Protein 3SB1 (pdb70)

Sequence (238 aa):
ARSGNALLPLLREIAEHLHHLLETGEASTIDLSSALPLTPGDLEWLRRAELGGGEVSSVTTLHDGASTLDETAFPGVWWIIIHRNAQGAVTTQFIIEVAFVPELVVKSPRADVAAARAALVLRMADLARSGNALPLLREIAEHLHHLLETGEASTIDLSALPLTPGDLEWLRAELGGGEVSSVTLHAGASTLDETAFPGVWWIIHRNAQQGAVTTQFIEVAFVPELVKSPRRADVAAARRAALVLRMADL

Foldseek 3Di:
DWPCVLVCVVVVLVVQLVCCVVPVDKDKDFPVPDPTDPVSVVVVDVVQAFPDDWDWDDCAIKIWTHTNDQQWTWIWGAHVVRHTPTIMIMRHNDDPVVDDDPVNVVVVVVVVVVVVVVD/DWDPVLVVVVVVLVVQLVVCVVPVDKDKFWVVVDPTDVVSVVVNLVVQAFDDDWDWDDPQIKIWTHTNDQQWTKIFHAGPVGHTDTIMIMRHNDDPVVDDDPVNVVVVVVVVVVVVVVD

Radius of gyration: 20.12 Å; Cα contacts (8 Å, |Δi|>4): 482; chains: 2; bounding box: 39×39×62 Å

Organism: Thiobacillus denitrificans (strain ATCC 25259 / T1) (NCBI:txid292415)

Nearest PDB structures (foldseek):
  3sb1-assembly1_A  TM=1.008E+00  e=9.709E-23  Thiobacillus denitrificans ATCC 25259
  3sb1-assembly1_B  TM=9.476E-01  e=3.678E-20  Thiobacillus denitrificans ATCC 25259
  3iur-assembly1_A  TM=5.307E-01  e=2.958E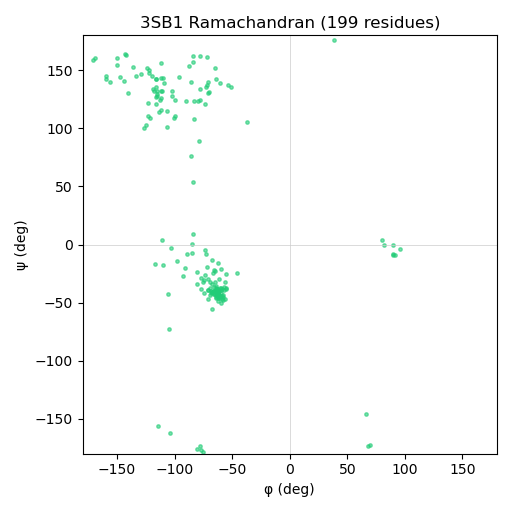+00  Aeromonas caviae
  5yee-assembly1_A  TM=2.963E-01  e=6.318E-01  Candidatus Lokiarchaeum sp. GC14_75
  4kr1-assembly1_A  TM=2.841E-01  e=2.626E+00  Saccharomyces cerevisiae S288C

Structure (mmCIF, N/CA/C/O backbone):
data_3SB1
#
_entry.id   3SB1
#
_cell.length_a   83.306
_cell.length_b   39.291
_cell.length_c   65.192
_cell.angle_alpha   90.00
_cell.angle_beta   104.74
_cell.angle_gamma   90.00
#
_symmetry.space_group_name_H-M   'C 1 2 1'
#
loop_
_entity.id
_entity.type
_entity.pdbx_description
1 polymer 'hydrogenase expression protein'
2 non-polymer GLYCEROL
3 non-polymer 'TRIETHYLENE GLYCOL'
4 water water
#
loop_
_atom_site.group_PDB
_atom_site.id
_atom_site.type_symbol
_atom_site.label_atom_id
_atom_site.label_alt_id
_atom_site.label_comp_id
_atom_site.label_asym_id
_atom_site.label_entity_id
_atom_site.label_seq_id
_atom_site.pdbx_PDB_ins_code
_atom_site.Cartn_x
_atom_site.Cartn_y
_atom_site.Cartn_z
_atom_site.occupancy
_atom_site.B_iso_or_equiv
_atom_site.auth_seq_id
_atom_site.auth_comp_id
_atom_site.auth_asym_id
_atom_site.auth_atom_id
_atom_site.pdbx_PDB_model_num
ATOM 1 N N . ALA A 1 41 ? 0.510 17.975 20.128 1.00 53.18 17 ALA A N 1
ATOM 2 C CA . ALA A 1 41 ? -0.607 18.385 21.033 1.00 53.66 17 ALA A CA 1
ATOM 3 C C . ALA A 1 41 ? -1.930 17.698 20.653 1.00 51.70 17 ALA A C 1
ATOM 4 O O . ALA A 1 41 ? -2.528 18.029 19.630 1.00 51.69 17 ALA A O 1
ATOM 6 N N . ARG A 1 42 ? -2.368 16.750 21.484 1.00 50.71 18 ARG A N 1
ATOM 7 C CA . ARG A 1 42 ? -3.628 16.016 21.282 1.00 48.90 18 ARG A CA 1
ATOM 8 C C . ARG A 1 42 ? -4.632 16.460 22.342 1.00 48.18 18 ARG A C 1
ATOM 9 O O . ARG A 1 42 ? -4.268 16.592 23.525 1.00 48.96 18 ARG A O 1
ATOM 17 N N . SER A 1 43 ? -5.894 16.645 21.939 1.00 44.75 19 SER A N 1
ATOM 18 C CA . SER A 1 43 ? -6.963 17.083 22.859 1.00 43.66 19 SER A CA 1
ATOM 19 C C . SER A 1 43 ? -7.832 15.921 23.386 1.00 42.62 19 SER A C 1
ATOM 20 O O . SER A 1 43 ? -8.614 16.095 24.333 1.00 40.47 19 SER A O 1
ATOM 23 N N . GLY A 1 44 ? -7.711 14.759 22.742 1.00 39.88 20 GLY A N 1
ATOM 24 C CA . GLY A 1 44 ? -8.467 13.553 23.093 1.00 39.24 20 GLY A CA 1
ATOM 25 C C . GLY A 1 44 ? -9.787 13.518 22.333 1.00 36.75 20 GLY A C 1
ATOM 26 O O . GLY A 1 44 ? -10.569 12.562 22.422 1.00 37.57 20 GLY A O 1
ATOM 27 N N . ASN A 1 45 ? -10.020 14.546 21.534 1.00 34.23 21 ASN A N 1
ATOM 28 C CA . ASN A 1 45 ? -11.314 14.678 20.889 1.00 32.34 21 ASN A CA 1
ATOM 29 C C . ASN A 1 45 ? -11.536 13.932 19.598 1.00 29.32 21 ASN A C 1
ATOM 30 O O . ASN A 1 45 ? -12.627 13.997 19.028 1.00 29.33 21 ASN A O 1
ATOM 35 N N . ALA A 1 46 ? -10.534 13.183 19.134 1.00 26.32 22 ALA A N 1
ATOM 36 C CA . ALA A 1 46 ? -10.719 12.367 17.961 1.00 24.16 22 ALA A CA 1
ATOM 37 C C . ALA A 1 46 ? -11.200 10.947 18.347 1.00 23.49 22 ALA A C 1
ATOM 38 O O . ALA A 1 46 ? -11.705 10.232 17.509 1.00 23.66 22 ALA A O 1
ATOM 40 N N A LEU A 1 47 ? -11.065 10.527 19.605 0.50 24.24 23 LEU A N 1
ATOM 41 N N B LEU A 1 47 ? -11.070 10.597 19.629 0.50 25.21 23 LEU A N 1
ATOM 42 C CA A LEU A 1 47 ? -11.471 9.138 19.960 0.50 23.80 23 LEU A CA 1
ATOM 43 C CA B LEU A 1 47 ? -11.462 9.265 20.123 0.50 25.96 23 LEU A CA 1
ATOM 44 C C A LEU A 1 47 ? -12.947 8.807 19.679 0.50 24.14 23 LEU A C 1
ATOM 45 C C B LEU A 1 47 ? -12.882 8.861 19.719 0.50 25.17 23 LEU A C 1
ATOM 46 O O A LEU A 1 47 ? -13.273 7.697 19.251 0.50 23.09 23 LEU A O 1
ATOM 47 O O B LEU A 1 47 ? -13.096 7.757 19.214 0.50 24.98 23 LEU A O 1
ATOM 56 N N . PRO A 1 48 ? -13.862 9.768 19.874 1.00 23.48 24 PRO A N 1
ATOM 57 C CA . PRO A 1 48 ? -15.250 9.439 19.519 1.00 22.55 24 PRO A CA 1
ATOM 58 C C . PRO A 1 48 ? -15.502 9.118 18.063 1.00 21.57 24 PRO A C 1
ATOM 59 O O . PRO A 1 48 ? -16.542 8.567 17.690 1.00 23.43 24 PRO A O 1
ATOM 63 N N . LEU A 1 49 ? -14.565 9.514 17.226 1.00 20.12 25 LEU A N 1
ATOM 64 C CA . LEU A 1 49 ? -14.703 9.271 15.808 1.00 20.60 25 LEU A CA 1
ATOM 65 C C . LEU A 1 49 ? -14.650 7.801 15.449 1.00 19.68 25 LEU A C 1
ATOM 66 O O . LEU A 1 49 ? -15.234 7.403 14.437 1.00 19.64 25 LEU A O 1
ATOM 71 N N . LEU A 1 50 ? -14.012 6.966 16.276 1.00 19.64 26 LEU A N 1
ATOM 72 C CA . LEU A 1 50 ? -14.030 5.547 15.915 1.00 19.31 26 LEU A CA 1
ATOM 73 C C . LEU A 1 50 ? -15.477 5.018 16.026 1.00 19.07 26 LEU A C 1
ATOM 74 O O . LEU A 1 50 ? -15.917 4.219 15.195 1.00 17.17 26 LEU A O 1
ATOM 79 N N . ARG A 1 51 ? -16.206 5.429 17.063 1.00 18.76 27 ARG A N 1
ATOM 80 C CA . ARG A 1 51 ? -17.575 4.990 17.230 1.00 21.17 27 ARG A CA 1
ATOM 81 C C . ARG A 1 51 ? -18.436 5.490 16.076 1.00 20.45 27 ARG A C 1
ATOM 82 O O . ARG A 1 51 ? -19.321 4.771 15.575 1.00 20.08 27 ARG A O 1
ATOM 90 N N . GLU A 1 52 ? -18.176 6.707 15.633 1.00 20.05 28 GLU A N 1
ATOM 91 C CA . GLU A 1 52 ? -18.933 7.260 14.527 1.00 20.17 28 GLU A CA 1
ATOM 92 C C . GLU A 1 52 ? -18.693 6.454 13.283 1.00 17.74 28 GLU A C 1
ATOM 93 O O . GLU A 1 52 ? -19.626 6.157 12.545 1.00 18.89 28 GLU A O 1
ATOM 99 N N . ILE A 1 53 ? -17.439 6.139 13.024 1.00 16.11 29 ILE A N 1
ATOM 100 C CA . ILE A 1 53 ? -17.083 5.332 11.852 1.00 13.76 29 ILE A CA 1
ATOM 101 C C . ILE A 1 53 ? -17.802 3.999 11.896 1.00 16.62 29 ILE A C 1
ATOM 102 O O . ILE A 1 53 ? -18.337 3.540 10.861 1.00 15.76 29 ILE A O 1
ATOM 107 N N . ALA A 1 54 ? -17.800 3.347 13.061 1.00 15.31 30 ALA A N 1
ATOM 108 C CA . ALA A 1 54 ? -18.465 2.049 13.194 1.00 17.01 30 ALA A CA 1
ATOM 109 C C . ALA A 1 54 ? -19.957 2.159 12.895 1.00 16.00 30 ALA A C 1
ATOM 110 O O . ALA A 1 54 ? -20.514 1.264 12.256 1.00 17.51 30 ALA A O 1
ATOM 112 N N . GLU A 1 55 ? -20.591 3.259 13.298 1.00 17.15 31 GLU A N 1
ATOM 113 C CA . GLU A 1 55 ? -22.003 3.467 13.030 1.00 19.72 31 GLU A CA 1
ATOM 114 C C . GLU A 1 55 ? -22.232 3.703 11.537 1.00 16.97 31 GLU A C 1
ATOM 115 O O . GLU A 1 55 ? -23.192 3.158 10.969 1.00 18.05 31 GLU A O 1
ATOM 121 N N . HIS A 1 56 ? -21.377 4.510 10.930 1.00 15.94 32 HIS A N 1
ATOM 122 C CA . HIS A 1 56 ? -21.489 4.722 9.471 1.00 17.00 32 HIS A CA 1
ATOM 123 C C . HIS A 1 56 ? -21.332 3.415 8.688 1.00 15.10 32 HIS A C 1
ATOM 124 O O . HIS A 1 56 ? -21.990 3.191 7.650 1.00 15.24 32 HIS A O 1
ATOM 131 N N . LEU A 1 57 ? -20.415 2.537 9.127 1.00 14.28 33 LEU A N 1
ATOM 132 C CA . LEU A 1 57 ? -20.253 1.238 8.511 1.00 14.18 33 LEU A CA 1
ATOM 133 C C . LEU A 1 57 ? -21.523 0.389 8.595 1.00 15.32 33 LEU A C 1
ATOM 134 O O . LEU A 1 57 ? -21.922 -0.221 7.589 1.00 15.90 33 LEU A O 1
ATOM 139 N N . HIS A 1 58 ? -22.162 0.379 9.765 1.00 15.78 34 HIS A N 1
ATOM 140 C CA . HIS A 1 58 ? -23.409 -0.330 9.931 1.00 18.65 34 HIS A CA 1
ATOM 141 C C . HIS A 1 58 ? -24.459 0.241 8.929 1.00 17.97 34 HIS A C 1
ATOM 142 O O . HIS A 1 58 ? -25.153 -0.510 8.280 1.00 16.15 34 HIS A O 1
ATOM 149 N N . HIS A 1 59 ? -24.511 1.571 8.820 1.00 16.76 35 HIS A N 1
ATOM 150 C CA . HIS A 1 59 ? -25.469 2.261 7.956 1.00 16.58 35 HIS A CA 1
ATOM 151 C C . HIS A 1 59 ? -25.242 1.890 6.490 1.00 14.14 35 HIS A C 1
ATOM 152 O O . HIS A 1 59 ? -26.184 1.635 5.736 1.00 15.07 35 HIS A O 1
ATOM 159 N N . LEU A 1 60 ? -23.977 1.866 6.083 1.00 14.70 36 LEU A N 1
ATOM 160 C CA . LEU A 1 60 ? -23.620 1.543 4.717 1.00 14.48 36 LEU A CA 1
ATOM 161 C C . LEU A 1 60 ? -24.080 0.113 4.415 1.00 14.90 36 LEU A C 1
ATOM 162 O O . LEU A 1 60 ? -24.666 -0.143 3.365 1.00 15.09 36 LEU A O 1
ATOM 167 N N . LEU A 1 61 ? -23.770 -0.825 5.296 1.00 14.31 37 LEU A N 1
ATOM 168 C CA . LEU A 1 61 ? -24.164 -2.191 5.101 1.00 13.63 37 LEU A CA 1
ATOM 169 C C . LEU A 1 61 ? -25.676 -2.397 5.063 1.00 14.54 37 LEU A C 1
ATOM 170 O O . LEU A 1 61 ? -26.176 -3.084 4.245 1.00 19.03 37 LEU A O 1
ATOM 175 N N . GLU A 1 62 ? -26.387 -1.724 5.929 1.00 15.98 38 GLU A N 1
ATOM 176 C CA . GLU A 1 62 ? -27.818 -1.917 5.978 1.00 16.69 38 GLU A CA 1
ATOM 177 C C . GLU A 1 62 ? -28.576 -1.206 4.857 1.00 17.74 38 GLU A C 1
ATOM 178 O O . GLU A 1 62 ? -29.514 -1.763 4.314 1.00 19.75 38 GLU A O 1
ATOM 184 N N . THR A 1 63 ? -28.130 -0.012 4.508 1.00 17.49 39 THR A N 1
ATOM 185 C CA . THR A 1 63 ? -28.864 0.828 3.572 1.00 16.56 39 THR A CA 1
ATOM 186 C C . THR A 1 63 ? -28.256 1.039 2.196 1.00 16.54 39 THR A C 1
ATOM 187 O O . THR A 1 63 ? -28.941 1.461 1.294 1.00 18.48 39 THR A O 1
ATOM 191 N N . GLY A 1 64 ? -26.972 0.749 2.067 1.00 17.53 40 GLY A N 1
ATOM 192 C CA . GLY A 1 64 ? -26.239 0.963 0.801 1.00 16.58 40 GLY A CA 1
ATOM 193 C C . GLY A 1 64 ? -25.814 2.425 0.672 1.00 19.13 40 GLY A C 1
ATOM 194 O O . GLY A 1 64 ? -25.213 2.803 -0.334 1.00 21.92 40 GLY A O 1
ATOM 195 N N . GLU A 1 65 ? -26.154 3.237 1.663 1.00 18.43 41 GLU A N 1
ATOM 196 C CA . GLU A 1 65 ? -25.866 4.683 1.644 1.00 21.17 41 GLU A CA 1
ATOM 197 C C . GLU A 1 65 ? -24.511 5.012 2.262 1.00 20.36 41 GLU A C 1
ATOM 198 O O . GLU A 1 65 ? -24.243 4.719 3.429 1.00 21.20 41 GLU A O 1
ATOM 204 N N . ALA A 1 66 ? -23.712 5.682 1.449 1.00 20.38 42 ALA A N 1
ATOM 205 C CA . ALA A 1 66 ? -22.429 6.169 1.905 1.00 18.03 42 ALA A CA 1
ATOM 206 C C . ALA A 1 66 ? -22.591 7.379 2.887 1.00 20.20 42 ALA A C 1
ATOM 207 O O . ALA A 1 66 ? -23.629 8.083 2.924 1.00 22.27 42 ALA A O 1
ATOM 209 N N . SER A 1 67 ? -21.549 7.654 3.653 1.00 17.49 43 SER A N 1
ATOM 210 C CA . SER A 1 67 ? -21.561 8.737 4.615 1.00 19.21 43 SER A CA 1
ATOM 211 C C . SER A 1 67 ? -20.192 9.385 4.634 1.00 17.75 43 SER A C 1
ATOM 212 O O . SER A 1 67 ? -19.233 8.795 4.156 1.00 16.24 43 SER A O 1
ATOM 215 N N . THR A 1 68 ? -20.128 10.579 5.201 1.00 16.69 44 THR A N 1
ATOM 216 C CA . THR A 1 68 ? -18.864 11.251 5.374 1.00 17.86 44 THR A CA 1
ATOM 217 C C . THR A 1 68 ? -18.769 11.874 6.749 1.00 18.07 44 THR A C 1
ATOM 218 O O . THR A 1 68 ? -19.802 12.177 7.409 1.00 20.52 44 THR A O 1
ATOM 222 N N . ILE A 1 69 ? -17.525 11.999 7.201 1.00 14.55 45 ILE A N 1
ATOM 223 C CA . ILE A 1 69 ? -17.160 12.692 8.439 1.00 16.17 45 ILE A CA 1
ATOM 224 C C . ILE A 1 69 ? -16.203 13.798 7.983 1.00 14.94 45 ILE A C 1
ATOM 225 O O . ILE A 1 69 ? -15.089 13.519 7.517 1.00 15.11 45 ILE A O 1
ATOM 230 N N . ASP A 1 70 ? -16.686 15.030 8.053 1.00 16.04 46 ASP A N 1
ATOM 231 C CA . ASP A 1 70 ? -15.932 16.224 7.629 1.00 16.43 46 ASP A CA 1
ATOM 232 C C . ASP A 1 70 ? -14.910 16.639 8.686 1.00 16.85 46 ASP A C 1
ATOM 233 O O . ASP A 1 70 ? -15.133 17.533 9.522 1.00 19.12 46 ASP A O 1
ATOM 238 N N . LEU A 1 71 ? -13.724 16.077 8.565 1.00 14.26 47 LEU A N 1
ATOM 239 C CA . LEU A 1 71 ? -12.661 16.309 9.487 1.00 15.11 47 LEU A CA 1
ATOM 240 C C . LEU A 1 71 ? -12.202 17.752 9.575 1.00 17.48 47 LEU A C 1
ATOM 241 O O . LEU A 1 71 ? -11.935 18.245 10.673 1.00 17.61 47 LEU A O 1
ATOM 246 N N A SER A 1 72 ? -12.178 18.444 8.437 0.50 16.79 48 SER A N 1
ATOM 247 N N B SER A 1 72 ? -12.132 18.423 8.426 0.50 18.04 48 SER A N 1
ATOM 248 C CA A SER A 1 72 ? -11.748 19.843 8.409 0.50 19.29 48 SER A CA 1
ATOM 249 C CA B SER A 1 72 ? -11.674 19.809 8.398 0.50 21.20 48 SER A CA 1
ATOM 250 C C A SER A 1 72 ? -12.626 20.727 9.264 0.50 21.73 48 SER A C 1
ATOM 251 C C B SER A 1 72 ? -12.642 20.776 9.123 0.50 22.94 48 SER A C 1
ATOM 252 O O A SER A 1 72 ? -12.180 21.738 9.813 0.50 23.99 48 SER A O 1
ATOM 253 O O B SER A 1 72 ? -12.251 21.896 9.456 0.50 24.49 48 SER A O 1
ATOM 258 N N . ALA A 1 73 ? -13.893 20.351 9.350 1.00 21.17 49 ALA A N 1
ATOM 259 C CA . ALA A 1 73 ? -14.882 21.142 10.087 1.00 22.63 49 ALA A CA 1
ATOM 260 C C . ALA A 1 73 ? -14.889 20.876 11.604 1.00 24.38 49 ALA A C 1
ATOM 261 O O . ALA A 1 73 ? -15.528 21.626 12.377 1.00 28.45 49 ALA A O 1
ATOM 263 N N . LEU A 1 74 ? -14.181 19.838 12.053 1.00 21.43 50 LEU A N 1
ATOM 264 C CA . LEU A 1 74 ? -14.155 19.453 13.485 1.00 21.41 50 LEU A CA 1
ATOM 265 C C . LEU A 1 74 ? -13.083 20.189 14.232 1.00 24.07 50 LEU A C 1
ATOM 266 O O . LEU A 1 74 ? -12.054 20.539 13.658 1.00 23.43 50 LEU A O 1
ATOM 271 N N . PRO A 1 75 ? -13.278 20.367 15.541 1.00 24.63 51 PRO A N 1
ATOM 272 C CA . PRO A 1 75 ? -12.306 21.099 16.367 1.00 26.87 51 PRO A CA 1
ATOM 273 C C . PRO A 1 75 ? -11.146 20.184 16.830 1.00 29.64 51 PRO A C 1
ATOM 274 O O . PRO A 1 75 ? -10.839 20.114 18.014 1.00 32.75 51 PRO A O 1
ATOM 278 N N . LEU A 1 76 ? -10.498 19.532 15.873 1.00 30.98 52 LEU A N 1
ATOM 279 C CA . LEU A 1 76 ? -9.392 18.623 16.136 1.00 31.93 52 LEU A CA 1
ATOM 280 C C . LEU A 1 76 ? -8.073 19.352 15.962 1.00 33.20 52 LEU A C 1
ATOM 281 O O . LEU A 1 76 ? -7.935 20.186 15.067 1.00 35.26 52 LEU A O 1
ATOM 286 N N . THR A 1 77 ? -7.096 19.015 16.794 1.00 32.34 53 THR A N 1
ATOM 287 C CA . THR A 1 77 ? -5.752 19.575 16.650 1.00 33.37 53 THR A CA 1
ATOM 288 C C . THR A 1 77 ? -5.008 18.737 15.601 1.00 32.34 53 THR A C 1
ATOM 289 O O . THR A 1 77 ? -5.402 17.599 15.278 1.00 29.57 53 THR A O 1
ATOM 293 N N . PRO A 1 78 ? -3.920 19.284 15.069 1.00 32.07 54 PRO A N 1
ATOM 294 C CA . PRO A 1 78 ? -3.138 18.509 14.132 1.00 30.63 54 PRO A CA 1
ATOM 295 C C . PRO A 1 78 ? -2.715 17.189 14.762 1.00 29.10 54 PRO A C 1
ATOM 296 O O . PRO A 1 78 ? -2.743 16.173 14.087 1.00 28.69 54 PRO A O 1
ATOM 300 N N . GLY A 1 79 ? -2.386 17.185 16.049 1.00 27.89 55 GLY A N 1
ATOM 301 C CA . GLY A 1 79 ? -1.989 15.961 16.730 1.00 26.29 55 GLY A CA 1
ATOM 302 C C . GLY A 1 79 ? -3.139 14.944 16.737 1.00 24.97 55 GLY A C 1
ATOM 303 O O . GLY A 1 79 ? -2.919 13.728 16.618 1.00 24.02 55 GLY A O 1
ATOM 304 N N . ASP A 1 80 ? -4.357 15.438 16.932 1.00 22.78 56 ASP A N 1
ATOM 305 C CA . ASP A 1 80 ? -5.547 14.577 16.932 1.00 21.03 56 ASP A CA 1
ATOM 306 C C . ASP A 1 80 ? -5.721 13.872 15.579 1.00 20.80 56 ASP A C 1
ATOM 307 O O . ASP A 1 80 ? -6.070 12.683 15.507 1.00 20.45 56 ASP A O 1
ATOM 312 N N . LEU A 1 81 ? -5.571 14.634 14.505 1.00 22.72 57 LEU A N 1
ATOM 313 C CA . LEU A 1 81 ? -5.682 14.074 13.171 1.00 23.57 57 LEU A CA 1
ATOM 314 C C . LEU A 1 81 ? -4.571 13.105 12.892 1.00 22.62 57 LEU A C 1
ATOM 315 O O . LEU A 1 81 ? -4.805 12.088 12.273 1.00 22.55 57 LEU A O 1
ATOM 320 N N . GLU A 1 82 ? -3.347 13.393 13.325 1.00 23.95 58 GLU A N 1
ATOM 321 C CA . GLU A 1 82 ? -2.233 12.449 13.113 1.00 24.22 58 GLU A CA 1
ATOM 322 C C . GLU A 1 82 ? -2.522 11.135 13.847 1.00 22.20 58 GLU A C 1
ATOM 323 O O . GLU A 1 82 ? -2.197 10.054 13.359 1.00 22.09 58 GLU A O 1
ATOM 329 N N . TRP A 1 83 ? -3.046 11.243 15.068 1.00 20.85 59 TRP A N 1
ATOM 330 C CA . TRP A 1 83 ? -3.401 10.071 15.859 1.00 19.84 59 TRP A CA 1
ATOM 331 C C . TRP A 1 83 ? -4.442 9.222 15.117 1.00 19.78 59 TRP A C 1
ATOM 332 O O . TRP A 1 83 ? -4.308 8.018 14.989 1.00 19.88 59 TRP A O 1
ATOM 343 N N . LEU A 1 84 ? -5.513 9.854 14.661 1.00 18.75 60 LEU A N 1
ATOM 344 C CA . LEU A 1 84 ? -6.552 9.148 13.940 1.00 19.24 60 LEU A CA 1
ATOM 345 C C . LEU A 1 84 ? -6.045 8.507 12.656 1.00 17.81 60 LEU A C 1
ATOM 346 O O . LEU A 1 84 ? -6.370 7.370 12.364 1.00 17.78 60 LEU A O 1
ATOM 351 N N A ARG A 1 85 ? -5.265 9.235 11.864 0.50 19.30 61 ARG A N 1
ATOM 352 N N B ARG A 1 85 ? -5.241 9.247 11.915 0.50 19.18 61 ARG A N 1
ATOM 353 C CA A ARG A 1 85 ? -4.733 8.670 10.603 0.50 20.35 61 ARG A CA 1
ATOM 354 C CA B ARG A 1 85 ? -4.688 8.746 10.667 0.50 20.03 61 ARG A CA 1
ATOM 355 C C A ARG A 1 85 ? -3.876 7.454 10.915 0.50 20.04 61 ARG A C 1
ATOM 356 C C B ARG A 1 85 ? -3.866 7.500 10.912 0.50 19.83 61 ARG A C 1
ATOM 357 O O A ARG A 1 85 ? -3.976 6.419 10.232 0.50 21.29 61 ARG A O 1
ATOM 358 O O B ARG A 1 85 ? -3.969 6.510 10.171 0.50 21.07 61 ARG A O 1
ATOM 373 N N . ALA A 1 86 ? -3.055 7.548 11.961 1.00 21.10 62 ALA A N 1
ATOM 374 C CA . ALA A 1 86 ? -2.180 6.431 12.356 1.00 23.57 62 ALA A CA 1
ATOM 375 C C . ALA A 1 86 ? -2.978 5.230 12.871 1.00 22.64 62 ALA A C 1
ATOM 376 O O . ALA A 1 86 ? -2.620 4.055 12.614 1.00 23.12 62 ALA A O 1
ATOM 378 N N . GLU A 1 87 ? -4.049 5.507 13.610 1.00 19.76 63 GLU A N 1
ATOM 379 C CA . GLU A 1 87 ? -4.889 4.449 14.123 1.00 18.33 63 GLU A CA 1
ATOM 380 C C . GLU A 1 87 ? -5.666 3.667 13.062 1.00 20.36 63 GLU A C 1
ATOM 381 O O . GLU A 1 87 ? -5.850 2.441 13.143 1.00 21.05 63 GLU A O 1
ATOM 387 N N . LEU A 1 88 ? -6.190 4.383 12.067 1.00 17.62 64 LEU A N 1
ATOM 388 C CA . LEU A 1 88 ? -6.923 3.762 10.982 1.00 16.39 64 LEU A CA 1
ATOM 389 C C . LEU A 1 88 ? -6.028 3.016 10.001 1.00 16.97 64 LEU A C 1
ATOM 390 O O . LEU A 1 88 ? -6.485 2.095 9.327 1.00 17.09 64 LEU A O 1
ATOM 395 N N . GLY A 1 89 ? -4.775 3.449 9.925 1.00 19.57 65 GLY A N 1
ATOM 396 C C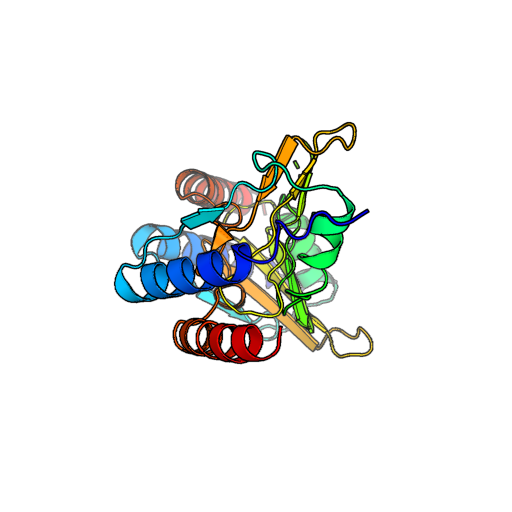A . GLY A 1 89 ? -3.788 2.814 9.082 1.00 18.30 65 GLY A CA 1
ATOM 397 C C . GLY A 1 89 ? -3.994 2.945 7.594 1.00 19.73 65 GLY A C 1
ATOM 398 O O . GLY A 1 89 ? -4.889 3.632 7.106 1.00 15.90 65 GLY A O 1
ATOM 399 N N . GLY A 1 90 ? -3.144 2.231 6.858 1.00 21.28 66 GLY A N 1
ATOM 400 C CA . GLY A 1 90 ? -3.197 2.256 5.398 1.00 20.64 66 GLY A CA 1
ATOM 401 C C . GLY A 1 90 ? -3.678 0.927 4.937 1.00 20.53 66 GLY A C 1
ATOM 402 O O . GLY A 1 90 ? -3.363 -0.100 5.511 1.00 23.07 66 GLY A O 1
ATOM 403 N N . GLY A 1 91 ? -4.477 0.944 3.865 1.00 19.84 67 GLY A N 1
ATOM 404 C CA . GLY A 1 91 ? -5.059 -0.240 3.330 1.00 19.83 67 GLY A CA 1
ATOM 405 C C . GLY A 1 91 ? -4.596 -0.619 1.945 1.00 20.14 67 GLY A C 1
ATOM 406 O O . GLY A 1 91 ? -3.580 -0.110 1.439 1.00 22.32 67 GLY A O 1
ATOM 407 N N . GLU A 1 92 ? -5.432 -1.374 1.259 1.00 20.26 68 GLU A N 1
ATOM 408 C CA . GLU A 1 92 ? -5.015 -1.937 -0.018 1.00 24.56 68 GLU A CA 1
ATOM 409 C C . GLU A 1 92 ? -5.091 -1.022 -1.203 1.00 21.26 68 GLU A C 1
ATOM 410 O O . GLU A 1 92 ? -4.358 -1.233 -2.173 1.00 22.11 68 GLU A O 1
ATOM 416 N N . VAL A 1 93 ? -5.929 0.007 -1.150 1.00 15.40 69 VAL A N 1
ATOM 417 C CA . VAL A 1 93 ? -6.125 0.852 -2.277 1.00 15.12 69 VAL A CA 1
ATOM 418 C C . VAL A 1 93 ? -5.734 2.290 -2.017 1.00 16.73 69 VAL A C 1
ATOM 419 O O . VAL A 1 93 ? -6.116 2.854 -0.977 1.00 16.06 69 VAL A O 1
ATOM 423 N N A SER A 1 94 ? -4.953 2.848 -2.936 0.60 15.26 70 SER A N 1
ATOM 424 N N B SER A 1 94 ? -4.968 2.893 -2.929 0.40 15.65 70 SER A N 1
ATOM 425 C CA A SER A 1 94 ? -4.598 4.260 -2.906 0.60 16.30 70 SER A CA 1
ATOM 426 C CA B SER A 1 94 ? -4.602 4.325 -2.844 0.40 16.08 70 SER A CA 1
ATOM 427 C C A SER A 1 94 ? -4.971 4.887 -4.238 0.60 16.59 70 SER A C 1
ATOM 428 C C B SER A 1 94 ? -4.780 5.018 -4.190 0.40 16.21 70 SER A C 1
ATOM 429 O O A SER A 1 94 ? -4.731 4.298 -5.312 0.60 15.36 70 SER A O 1
ATOM 430 O O B SER A 1 94 ? -4.109 4.678 -5.191 0.40 16.10 70 SER A O 1
ATOM 435 N N . VAL A 1 95 ? -5.636 6.029 -4.204 1.00 15.34 71 VAL A N 1
ATOM 436 C CA . VAL A 1 95 ? -5.988 6.689 -5.415 1.00 14.17 71 VAL A CA 1
ATOM 437 C C . VAL A 1 95 ? -5.497 8.136 -5.463 1.00 15.81 71 VAL A C 1
ATOM 438 O O . VAL A 1 95 ? -5.505 8.806 -4.432 1.00 16.25 71 VAL A O 1
ATOM 442 N N A THR A 1 96 ? -5.033 8.594 -6.631 0.50 15.16 72 THR A N 1
ATOM 443 N N B THR A 1 96 ? -5.029 8.570 -6.629 0.50 14.94 72 THR A N 1
ATOM 444 C CA A THR A 1 96 ? -4.670 10.002 -6.839 0.50 17.16 72 THR A CA 1
ATOM 445 C CA B THR A 1 96 ? -4.713 9.962 -6.847 0.50 16.74 72 THR A CA 1
ATOM 446 C C A THR A 1 96 ? -5.434 10.545 -8.047 0.50 18.05 72 THR A C 1
ATOM 447 C C B THR A 1 96 ? -5.645 10.440 -7.960 0.50 17.43 72 THR A C 1
ATOM 448 O O A THR A 1 96 ? -5.361 9.994 -9.173 0.50 16.05 72 THR A O 1
ATOM 449 O O B THR A 1 96 ? -6.020 9.680 -8.871 0.50 13.43 72 THR A O 1
ATOM 456 N N . LEU A 1 97 ? -6.100 11.669 -7.824 1.00 16.56 73 LEU A N 1
ATOM 457 C CA . LEU A 1 97 ? -6.924 12.307 -8.819 1.00 19.96 73 LEU A CA 1
ATOM 458 C C . LEU A 1 97 ? -6.337 13.668 -9.114 1.00 20.74 73 LEU A C 1
ATOM 459 O O . LEU A 1 97 ? -6.119 14.469 -8.197 1.00 21.08 73 LEU A O 1
ATOM 464 N N . HIS A 1 98 ? -6.068 13.957 -10.380 1.00 20.49 74 HIS A N 1
ATOM 465 C CA . HIS A 1 98 ? -5.406 15.245 -10.733 1.00 26.91 74 HIS A CA 1
ATOM 466 C C . HIS A 1 98 ? -6.282 15.969 -11.690 1.00 30.01 74 HIS A C 1
ATOM 467 O O . HIS A 1 98 ? -6.289 15.568 -12.857 1.00 31.52 74 HIS A O 1
ATOM 474 N N . ASP A 1 100 ? -8.614 19.765 -10.884 1.00 35.34 76 ASP A N 1
ATOM 475 C CA . ASP A 1 100 ? -8.425 21.059 -10.192 1.00 34.78 76 ASP A CA 1
ATOM 476 C C . ASP A 1 100 ? -7.613 20.707 -8.946 1.00 33.32 76 ASP A C 1
ATOM 477 O O . ASP A 1 100 ? -8.164 20.054 -8.035 1.00 37.33 76 ASP A O 1
ATOM 479 N N . GLY A 1 101 ? -6.321 21.038 -8.943 1.00 28.67 77 GLY A N 1
ATOM 480 C CA . GLY A 1 101 ? -5.442 20.622 -7.847 1.00 26.36 77 GLY A CA 1
ATOM 481 C C . GLY A 1 101 ? -5.310 19.102 -7.858 1.00 24.66 77 GLY A C 1
ATOM 482 O O . GLY A 1 101 ? -5.315 18.465 -8.916 1.00 23.31 77 GLY A O 1
ATOM 483 N N . ALA A 1 102 ? -5.187 18.504 -6.684 1.00 18.85 78 ALA A N 1
ATOM 484 C CA . ALA A 1 102 ? -5.008 17.066 -6.615 1.00 18.46 78 ALA A CA 1
ATOM 485 C C . ALA A 1 102 ? -5.655 16.501 -5.362 1.00 16.14 78 ALA A C 1
ATOM 486 O O . ALA A 1 102 ? -5.581 17.088 -4.274 1.00 15.57 78 ALA A O 1
ATOM 488 N N . SER A 1 103 ? -6.206 15.326 -5.498 1.00 14.73 79 SER A N 1
ATOM 489 C CA . SER A 1 103 ? -6.766 14.639 -4.339 1.00 16.89 79 SER A CA 1
ATOM 490 C C . SER A 1 103 ? -6.113 13.266 -4.123 1.00 17.94 79 SER A C 1
ATOM 491 O O . SER A 1 103 ? -5.606 12.658 -5.055 1.00 17.90 79 SER A O 1
ATOM 494 N N . THR A 1 104 ? -6.068 12.857 -2.872 1.00 13.50 80 THR A N 1
ATOM 495 C CA . THR A 1 104 ? -5.643 11.508 -2.516 1.00 14.44 80 THR A CA 1
ATOM 496 C C . THR A 1 104 ? -6.855 10.883 -1.836 1.00 13.82 80 THR A C 1
ATOM 497 O O . THR A 1 104 ? -7.466 11.491 -0.989 1.00 14.22 80 THR A O 1
ATOM 501 N N . LEU A 1 105 ? -7.204 9.667 -2.247 1.00 13.37 81 LEU A N 1
ATOM 502 C CA . LEU A 1 105 ? -8.333 8.899 -1.709 1.00 12.61 81 LEU A CA 1
ATOM 503 C C . LEU A 1 105 ? -7.703 7.599 -1.316 1.00 13.47 81 LEU A C 1
ATOM 504 O O . LEU A 1 105 ? -7.467 6.724 -2.160 1.00 16.52 81 LEU A O 1
ATOM 509 N N . ASP A 1 106 ? -7.432 7.457 -0.035 1.00 12.79 82 ASP A N 1
ATOM 510 C CA . ASP A 1 106 ? -6.729 6.288 0.455 1.00 15.28 82 ASP A CA 1
ATOM 511 C C . ASP A 1 106 ? -7.617 5.407 1.313 1.00 13.02 82 ASP A C 1
ATOM 512 O O . ASP A 1 106 ? -8.200 5.871 2.306 1.00 14.54 82 ASP A O 1
ATOM 517 N N . GLU A 1 107 ? -7.692 4.143 0.967 1.00 12.05 83 GLU A N 1
ATOM 518 C CA . GLU A 1 107 ? -8.438 3.226 1.823 1.00 12.34 83 GLU A CA 1
ATOM 519 C C . GLU A 1 107 ? -7.566 3.045 3.087 1.00 13.03 83 GLU A C 1
ATOM 520 O O . GLU A 1 107 ? -6.310 2.915 3.010 1.00 14.59 83 GLU A O 1
ATOM 526 N N . THR A 1 108 ? -8.204 3.056 4.234 1.00 11.95 84 THR A N 1
ATOM 527 C CA . THR A 1 108 ? -7.520 2.768 5.495 1.00 12.78 84 THR A CA 1
ATOM 528 C C . THR A 1 108 ? -7.382 1.232 5.651 1.00 10.47 84 THR A C 1
ATOM 529 O O . THR A 1 108 ? -7.757 0.439 4.781 1.00 12.26 84 THR A O 1
ATOM 533 N N . ALA A 1 109 ? -6.847 0.790 6.793 1.00 13.77 85 ALA A N 1
ATOM 534 C CA . ALA A 1 109 ? -6.726 -0.623 7.038 1.00 14.66 85 ALA A CA 1
ATOM 535 C C . ALA A 1 109 ? -8.104 -1.311 7.203 1.00 13.92 85 ALA A C 1
ATOM 536 O O . ALA A 1 109 ? -8.176 -2.548 7.200 1.00 15.39 85 ALA A O 1
ATOM 538 N N . PHE A 1 110 ? -9.156 -0.517 7.376 1.00 12.47 86 PHE A N 1
ATOM 539 C CA . PHE A 1 110 ? -10.528 -0.977 7.540 1.00 14.03 86 PHE A CA 1
ATOM 540 C C . PHE A 1 110 ? -11.294 -0.835 6.207 1.00 14.00 86 PHE A C 1
ATOM 541 O O . PHE A 1 110 ? -11.591 0.274 5.781 1.00 14.14 86 PHE A O 1
ATOM 549 N N . PRO A 1 111 ? -11.608 -1.949 5.532 1.00 13.55 87 PRO A N 1
ATOM 550 C CA . PRO A 1 111 ? -12.333 -1.874 4.268 1.00 14.76 87 PRO A CA 1
ATOM 551 C C . PRO A 1 111 ? -13.611 -1.067 4.400 1.00 13.85 87 PRO A C 1
ATOM 552 O O . PRO A 1 111 ? -14.345 -1.223 5.388 1.00 14.53 87 PRO A O 1
ATOM 556 N N . GLY A 1 112 ? -13.858 -0.225 3.407 1.00 13.29 88 GLY A N 1
ATOM 557 C CA . GLY A 1 112 ? -15.027 0.666 3.415 1.00 13.11 88 GLY A CA 1
ATOM 558 C C . GLY A 1 112 ? -14.775 2.032 4.062 1.00 13.89 88 GLY A C 1
ATOM 559 O O . GLY A 1 112 ? -15.655 2.892 4.061 1.00 12.53 88 GLY A O 1
ATOM 560 N N . VAL A 1 113 ? -13.608 2.226 4.688 1.00 11.78 89 VAL A N 1
ATOM 561 C CA . VAL A 1 113 ? -13.271 3.491 5.345 1.00 11.15 89 VAL A CA 1
ATOM 562 C C . VAL A 1 113 ? -12.136 4.130 4.621 1.00 12.21 89 VAL A C 1
ATOM 563 O O . VAL A 1 113 ? -11.026 3.577 4.582 1.00 12.64 89 VAL A O 1
ATOM 567 N N . TRP A 1 114 ? -12.417 5.281 4.007 1.00 11.64 90 TRP A N 1
ATOM 568 C CA . TRP A 1 114 ? -11.477 5.988 3.164 1.00 10.04 90 TRP A CA 1
ATOM 569 C C . TRP A 1 114 ? -11.110 7.328 3.698 1.00 11.20 90 TRP A C 1
ATOM 570 O O . TRP A 1 114 ? -11.993 8.043 4.200 1.00 12.73 90 TRP A O 1
ATOM 581 N N . TRP A 1 115 ? -9.843 7.715 3.534 1.00 11.02 91 TRP A N 1
ATOM 582 C CA . TRP A 1 115 ? -9.336 9.040 3.995 1.00 12.28 91 TRP A CA 1
ATOM 583 C C . TRP A 1 115 ? -9.104 9.869 2.726 1.00 12.95 91 TRP A C 1
ATOM 584 O O . TRP A 1 115 ? -8.295 9.491 1.879 1.00 12.94 91 TRP A O 1
ATOM 595 N N A ILE A 1 116 ? -9.811 10.987 2.630 0.50 11.11 92 ILE A N 1
ATOM 596 N N B ILE A 1 116 ? -9.818 10.983 2.597 0.50 10.86 92 ILE A N 1
ATOM 597 C CA A ILE A 1 116 ? -9.782 11.838 1.467 0.50 12.10 92 ILE A CA 1
ATOM 598 C CA B ILE A 1 116 ? -9.724 11.822 1.410 0.50 11.39 92 ILE A CA 1
ATOM 599 C C A ILE A 1 116 ? -9.158 13.199 1.792 0.50 12.34 92 ILE A C 1
ATOM 600 C C B ILE A 1 116 ? -9.237 13.231 1.714 0.50 12.01 92 ILE A C 1
ATOM 601 O O A ILE A 1 116 ? -9.455 13.802 2.839 0.50 12.11 92 ILE A O 1
ATOM 602 O O B ILE A 1 116 ? -9.767 13.932 2.606 0.50 11.20 92 ILE A O 1
ATOM 611 N N . ILE A 1 117 ? -8.247 13.643 0.930 1.00 11.83 93 ILE A N 1
ATOM 612 C CA . ILE A 1 117 ? -7.668 14.970 1.073 1.00 13.28 93 ILE A CA 1
ATOM 613 C C . ILE A 1 117 ? -7.646 15.625 -0.304 1.00 13.83 93 ILE A C 1
ATOM 614 O O . ILE A 1 117 ? -7.167 15.004 -1.282 1.00 15.21 93 ILE A O 1
ATOM 619 N N . HIS A 1 118 ? -8.195 16.836 -0.411 1.00 11.94 94 HIS A N 1
ATOM 620 C CA . HIS A 1 118 ? -8.026 17.608 -1.654 1.00 12.91 94 HIS A CA 1
ATOM 621 C C . HIS A 1 118 ? -7.139 18.816 -1.375 1.00 12.20 94 HIS A C 1
ATOM 622 O O . HIS A 1 118 ? -7.336 19.511 -0.419 1.00 12.80 94 HIS A O 1
ATOM 629 N N . ARG A 1 119 ? -6.142 19.018 -2.239 1.00 12.37 95 ARG A N 1
ATOM 630 C CA . ARG A 1 119 ? -5.300 20.194 -2.191 1.00 13.44 95 ARG A CA 1
ATOM 631 C C . ARG A 1 119 ? -5.503 21.009 -3.487 1.00 14.20 95 ARG A C 1
ATOM 632 O O . ARG A 1 119 ? -5.638 20.440 -4.602 1.00 15.38 95 ARG A O 1
ATOM 640 N N . ASN A 1 120 ? -5.488 22.329 -3.347 1.00 14.11 96 ASN A N 1
ATOM 641 C CA . ASN A 1 120 ? -5.528 23.200 -4.500 1.00 16.01 96 ASN A CA 1
ATOM 642 C C . ASN A 1 120 ? -4.180 23.220 -5.190 1.00 19.21 96 ASN A C 1
ATOM 643 O O . ASN A 1 120 ? -3.230 22.555 -4.772 1.00 16.99 96 ASN A O 1
ATOM 648 N N . ALA A 1 121 ? -4.063 24.002 -6.248 1.00 21.15 97 ALA A N 1
ATOM 649 C CA . ALA A 1 121 ? -2.861 23.966 -7.041 1.00 24.56 97 ALA A CA 1
ATOM 650 C C . ALA A 1 121 ? -1.624 24.444 -6.268 1.00 25.67 97 ALA A C 1
ATOM 651 O O . ALA A 1 121 ? -0.476 24.061 -6.632 1.00 28.14 97 ALA A O 1
ATOM 653 N N . GLN A 1 122 ? -1.865 25.234 -5.219 1.00 23.24 98 GLN A N 1
ATOM 654 C CA . GLN A 1 122 ? -0.814 25.759 -4.315 1.00 25.90 98 GLN A CA 1
ATOM 655 C C . GLN A 1 122 ? -0.439 24.785 -3.182 1.00 24.74 98 GLN A C 1
ATOM 656 O O . GLN A 1 122 ? 0.524 25.015 -2.439 1.00 25.87 98 GLN A O 1
ATOM 662 N N . GLY A 1 123 ? -1.185 23.686 -3.062 1.00 19.99 99 GLY A N 1
ATOM 663 C CA . GLY A 1 123 ? -0.942 22.685 -2.041 1.00 18.39 99 GLY A CA 1
ATOM 664 C C . GLY A 1 123 ? -1.769 22.814 -0.785 1.00 18.19 99 GLY A C 1
ATOM 665 O O . GLY A 1 123 ? -1.731 21.942 0.082 1.00 15.78 99 GLY A O 1
ATOM 666 N N . ALA A 1 124 ? -2.589 23.862 -0.690 1.00 17.07 100 ALA A N 1
ATOM 667 C CA . ALA A 1 124 ? -3.396 24.083 0.488 1.00 16.46 100 ALA A CA 1
ATOM 668 C C . ALA A 1 124 ? -4.534 23.075 0.528 1.00 16.37 100 ALA A C 1
ATOM 669 O O . ALA A 1 124 ? -5.144 22.806 -0.486 1.00 16.21 100 ALA A O 1
ATOM 671 N N . VAL A 1 125 ? -4.773 22.497 1.690 1.00 14.67 101 VAL A N 1
ATOM 672 C CA . VAL A 1 125 ? -5.890 21.534 1.849 1.00 15.48 101 VAL A CA 1
ATOM 673 C C . VAL A 1 125 ? -7.190 22.304 1.861 1.00 15.26 101 VAL A C 1
ATOM 674 O O . VAL A 1 125 ? -7.343 23.280 2.669 1.00 18.46 101 VAL A O 1
ATOM 678 N N . THR A 1 126 ? -8.073 21.989 0.919 1.00 13.13 102 THR A N 1
ATOM 679 C CA . THR A 1 126 ? -9.423 22.611 0.833 1.00 14.52 102 THR A CA 1
ATOM 680 C C . THR A 1 126 ? -10.469 21.802 1.570 1.00 16.80 102 THR A C 1
ATOM 681 O O . THR A 1 126 ? -11.507 22.362 2.009 1.00 16.58 102 THR A O 1
ATOM 685 N N . THR A 1 127 ? -10.242 20.510 1.675 1.00 13.21 103 THR A N 1
ATOM 686 C CA . THR A 1 127 ? -11.130 19.592 2.431 1.00 15.00 103 THR A CA 1
ATOM 687 C C . THR A 1 127 ? -10.370 18.335 2.791 1.00 15.14 103 THR A C 1
ATOM 688 O O . THR A 1 127 ? -9.513 17.858 2.022 1.00 14.39 103 THR A O 1
ATOM 692 N N . GLN A 1 128 ? -10.678 17.798 3.955 1.00 14.77 104 GLN A N 1
ATOM 693 C CA . GLN A 1 128 ? -10.124 16.518 4.429 1.00 13.21 104 GLN A CA 1
ATOM 694 C C . GLN A 1 128 ? -11.312 15.856 5.108 1.00 14.95 104 GLN A C 1
ATOM 695 O O . GLN A 1 128 ? -11.955 16.461 5.955 1.00 14.37 104 GLN A O 1
ATOM 701 N N . PHE A 1 129 ? -11.566 14.605 4.768 1.00 11.18 105 PHE A N 1
ATOM 702 C CA . PHE A 1 129 ? -12.692 13.896 5.310 1.00 12.28 105 PHE A CA 1
ATOM 703 C C . PHE A 1 129 ? -12.579 12.426 5.175 1.00 13.15 105 PHE A C 1
ATOM 704 O O . PHE A 1 129 ? -11.771 11.902 4.381 1.00 13.50 105 PHE A O 1
ATOM 712 N N A ILE A 1 130 ? -13.368 11.743 6.000 0.50 12.68 106 ILE A N 1
ATOM 713 N N B ILE A 1 130 ? -13.345 11.732 6.003 0.50 12.44 106 ILE A N 1
ATOM 714 C CA A ILE A 1 130 ? -13.475 10.294 5.956 0.50 12.34 106 ILE A CA 1
ATOM 715 C CA B ILE A 1 130 ? -13.429 10.276 5.968 0.50 12.04 106 ILE A CA 1
ATOM 716 C C A ILE A 1 130 ? -14.732 10.009 5.120 0.50 12.48 106 ILE A C 1
ATOM 717 C C B ILE A 1 130 ? -14.718 9.943 5.212 0.50 12.52 106 ILE A C 1
ATOM 718 O O A ILE A 1 130 ? -15.766 10.688 5.240 0.50 12.34 106 ILE A O 1
ATOM 719 O O B ILE A 1 130 ? -15.766 10.524 5.511 0.50 13.40 106 ILE A O 1
ATOM 728 N N . GLU A 1 131 ? -14.630 9.045 4.225 1.00 12.16 107 GLU A N 1
ATOM 729 C CA . GLU A 1 131 ? -15.795 8.618 3.427 1.00 13.32 107 GLU A CA 1
ATOM 730 C C . GLU A 1 131 ? -16.000 7.149 3.717 1.00 13.85 107 GLU A C 1
ATOM 731 O O . GLU A 1 131 ? -15.050 6.377 3.628 1.00 14.05 107 GLU A O 1
ATOM 737 N N . VAL A 1 132 ? -17.202 6.793 4.229 1.00 12.40 108 VAL A N 1
ATOM 738 C CA . VAL A 1 132 ? -17.556 5.423 4.509 1.00 13.00 108 VAL A CA 1
ATOM 739 C C . VAL A 1 132 ? -18.410 5.010 3.297 1.00 12.30 108 VAL A C 1
ATOM 740 O O . VAL A 1 132 ? -19.515 5.489 3.085 1.00 14.86 108 VAL A O 1
ATOM 744 N N . ALA A 1 133 ? -17.854 4.128 2.488 1.00 10.97 109 ALA A N 1
ATOM 745 C CA . ALA A 1 133 ? -18.397 3.765 1.181 1.00 12.93 109 ALA A CA 1
ATOM 746 C C . ALA A 1 133 ? -17.701 2.558 0.619 1.00 12.53 109 ALA A C 1
ATOM 747 O O . ALA A 1 133 ? -16.562 2.239 1.008 1.00 13.87 109 ALA A O 1
ATOM 749 N N . PHE A 1 134 ? -18.350 1.889 -0.347 1.00 13.21 110 PHE A N 1
ATOM 750 C CA . PHE A 1 134 ? -17.725 0.796 -1.035 1.00 13.28 110 PHE A CA 1
ATOM 751 C C . PHE A 1 134 ? -16.586 1.287 -1.983 1.00 16.18 110 PHE A C 1
ATOM 752 O O . PHE A 1 134 ? -15.575 0.602 -2.169 1.00 17.09 110 PHE A O 1
ATOM 760 N N . VAL A 1 135 ? -16.735 2.498 -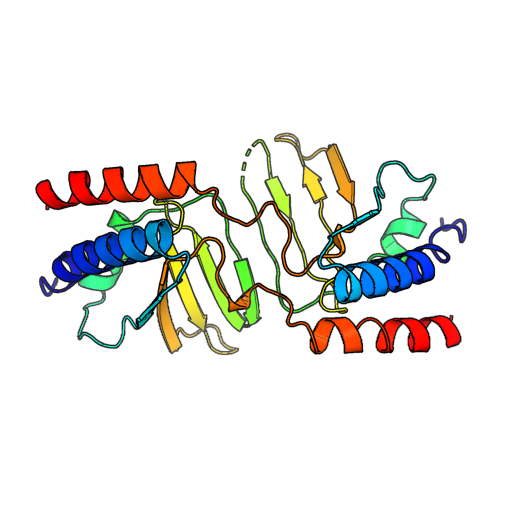2.486 1.00 16.71 111 VAL A N 1
ATOM 761 C CA . VAL A 1 135 ? -15.681 3.149 -3.277 1.00 17.80 111 VAL A CA 1
ATOM 762 C C . VAL A 1 135 ? -16.017 4.645 -3.208 1.00 16.08 111 VAL A C 1
ATOM 763 O O . VAL A 1 135 ? -17.190 5.015 -3.205 1.00 17.08 111 VAL A O 1
ATOM 767 N N . PRO A 1 136 ? -14.987 5.507 -3.112 1.00 17.51 112 PRO A N 1
ATOM 768 C CA . PRO A 1 136 ? -15.327 6.926 -3.062 1.00 16.66 112 PRO A CA 1
ATOM 769 C C . PRO A 1 136 ? -15.986 7.387 -4.356 1.00 17.98 112 PRO A C 1
ATOM 770 O O . PRO A 1 136 ? -15.537 7.022 -5.456 1.00 17.05 112 PRO A O 1
ATOM 774 N N . GLU A 1 137 ? -16.970 8.283 -4.216 1.00 19.43 113 GLU A N 1
ATOM 775 C CA . GLU A 1 137 ? -17.717 8.753 -5.373 1.00 21.76 113 GLU A CA 1
ATOM 776 C C . GLU A 1 137 ? -16.816 9.341 -6.461 1.00 17.81 113 GLU A C 1
ATOM 777 O O . GLU A 1 137 ? -17.003 9.179 -7.691 1.00 18.66 113 GLU A O 1
ATOM 783 N N . LEU A 1 138 ? -15.810 10.031 -6.011 1.00 16.73 114 LEU A N 1
ATOM 784 C CA . LEU A 1 138 ? -14.939 10.737 -6.927 1.00 17.35 114 LEU A CA 1
ATOM 785 C C . LEU A 1 138 ? -14.136 9.925 -7.919 1.00 17.73 114 LEU A C 1
ATOM 786 O O . LEU A 1 138 ? -13.710 10.475 -8.941 1.00 20.23 114 LEU A O 1
ATOM 791 N N A VAL A 1 139 ? -13.903 8.656 -7.645 0.50 15.60 115 VAL A N 1
ATOM 792 N N B VAL A 1 139 ? -13.936 8.646 -7.610 0.50 15.27 115 VAL A N 1
ATOM 793 C CA A VAL A 1 139 ? -13.057 7.893 -8.550 0.50 16.69 115 VAL A CA 1
ATOM 794 C CA B VAL A 1 139 ? -13.115 7.723 -8.410 0.50 16.10 115 VAL A CA 1
ATOM 795 C C A VAL A 1 139 ? -13.839 7.443 -9.788 0.50 16.23 115 VAL A C 1
ATOM 796 C C B VAL A 1 139 ? -13.845 7.181 -9.644 0.50 16.41 115 VAL A C 1
ATOM 797 O O A VAL A 1 139 ? -13.251 7.279 -10.859 0.50 16.68 115 VAL A O 1
ATOM 798 O O B VAL A 1 139 ? -13.220 6.621 -10.552 0.50 17.43 115 VAL A O 1
ATOM 805 N N . LYS A 1 140 ? -15.158 7.349 -9.663 1.00 16.79 116 LYS A N 1
ATOM 806 C CA . LYS A 1 140 ? -15.987 6.823 -10.721 1.00 18.24 116 LYS A CA 1
ATOM 807 C C . LYS A 1 140 ? -16.091 7.738 -11.878 1.00 18.33 116 LYS A C 1
ATOM 808 O O . LYS A 1 140 ? -16.298 8.936 -11.701 1.00 21.11 116 LYS A O 1
ATOM 814 N N . SER A 1 141 ? -15.968 7.173 -13.075 1.00 17.28 117 SER A N 1
ATOM 815 C CA . SER A 1 141 ? -16.112 7.966 -14.275 1.00 17.99 117 SER A CA 1
ATOM 816 C C . SER A 1 141 ? -17.624 8.195 -14.519 1.00 17.98 117 SER A C 1
ATOM 817 O O . SER A 1 141 ? -18.363 7.248 -14.602 1.00 17.56 117 SER A O 1
ATOM 820 N N . PRO A 1 142 ? -18.077 9.438 -14.642 1.00 17.79 118 PRO A N 1
ATOM 821 C CA . PRO A 1 142 ? -19.493 9.667 -14.891 1.00 17.58 118 PRO A CA 1
ATOM 822 C C . PRO A 1 142 ? -19.959 9.116 -16.241 1.00 17.53 118 PRO A C 1
ATOM 823 O O . PRO A 1 142 ? -19.195 9.059 -17.209 1.00 17.00 118 PRO A O 1
ATOM 827 N N . ARG A 1 143 ? -21.219 8.764 -16.327 1.00 18.45 119 ARG A N 1
ATOM 828 C CA . ARG A 1 143 ? -21.779 8.229 -17.559 1.00 19.83 119 ARG A CA 1
ATOM 829 C C . ARG A 1 143 ? -21.627 9.163 -18.766 1.00 18.41 119 ARG A C 1
ATOM 830 O O . ARG A 1 143 ? -21.292 8.716 -19.882 1.00 17.42 119 ARG A O 1
ATOM 838 N N . ALA A 1 144 ? -21.803 10.478 -18.559 1.00 19.93 120 ALA A N 1
ATOM 839 C CA . ALA A 1 144 ? -21.688 11.413 -19.655 1.00 19.11 120 ALA A CA 1
ATOM 840 C C . ALA A 1 144 ? -20.268 11.404 -20.203 1.00 19.54 120 ALA A C 1
ATOM 841 O O . ALA A 1 144 ? -20.112 11.525 -21.408 1.00 20.11 120 ALA A O 1
ATOM 843 N N . ASP A 1 145 ? -19.267 11.242 -19.335 1.00 17.85 121 ASP A N 1
ATOM 844 C CA . ASP A 1 145 ? -17.873 11.215 -19.772 1.00 19.18 121 ASP A CA 1
ATOM 845 C C . ASP A 1 145 ? -17.563 9.904 -20.545 1.00 16.61 121 ASP A C 1
ATOM 846 O O . ASP A 1 145 ? -16.863 9.923 -21.578 1.00 16.44 121 ASP A O 1
ATOM 851 N N . VAL A 1 146 ? -18.119 8.785 -20.073 1.00 14.22 122 VAL A N 1
ATOM 852 C CA . VAL A 1 146 ? -17.948 7.510 -20.742 1.00 13.26 122 VAL A CA 1
ATOM 853 C C . VAL A 1 146 ? -18.615 7.542 -22.125 1.00 14.92 122 VAL A C 1
ATOM 854 O O . VAL A 1 146 ? -18.074 6.980 -23.112 1.00 15.47 122 VAL A O 1
ATOM 858 N N . ALA A 1 147 ? -19.800 8.167 -22.204 1.00 14.61 123 ALA A N 1
ATOM 859 C CA .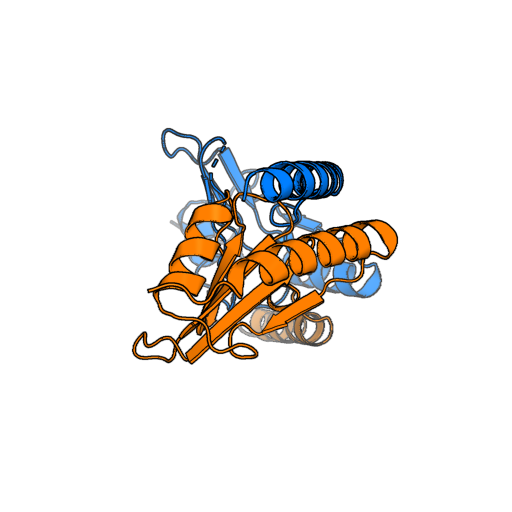 ALA A 1 147 ? -20.524 8.246 -23.494 1.00 14.94 123 ALA A CA 1
ATOM 860 C C . ALA A 1 147 ? -19.653 9.067 -24.494 1.00 15.28 123 ALA A C 1
ATOM 861 O O . ALA A 1 147 ? -19.535 8.694 -25.685 1.00 17.59 123 ALA A O 1
ATOM 863 N N . ALA A 1 148 ? -19.025 10.161 -24.031 1.00 15.23 124 ALA A N 1
ATOM 864 C CA . ALA A 1 148 ? -18.156 10.962 -24.882 1.00 18.38 124 ALA A CA 1
ATOM 865 C C . ALA A 1 148 ? -16.929 10.141 -25.269 1.00 17.73 124 ALA A C 1
ATOM 866 O O . ALA A 1 148 ? -16.411 10.241 -26.402 1.00 18.38 124 ALA A O 1
ATOM 868 N N . ALA A 1 149 ? -16.421 9.314 -24.346 1.00 16.76 125 ALA A N 1
ATOM 869 C CA . ALA A 1 149 ? -15.276 8.475 -24.665 1.00 16.57 125 ALA A CA 1
ATOM 870 C C . ALA A 1 149 ? -15.576 7.531 -25.809 1.00 15.99 125 ALA A C 1
ATOM 871 O O . ALA A 1 149 ? -14.728 7.284 -26.699 1.00 16.42 125 ALA A O 1
ATOM 873 N N . ARG A 1 150 ? -16.761 6.916 -25.759 1.00 14.41 126 ARG A N 1
ATOM 874 C CA . ARG A 1 150 ? -17.173 6.000 -26.793 1.00 16.57 126 ARG A CA 1
ATOM 875 C C . ARG A 1 150 ? -17.199 6.696 -28.156 1.00 17.13 126 ARG A C 1
ATOM 876 O O . ARG A 1 150 ? -16.718 6.130 -29.152 1.00 18.04 126 ARG A O 1
ATOM 884 N N . ALA A 1 151 ? -17.789 7.886 -28.205 1.00 16.97 127 ALA A N 1
ATOM 885 C CA . ALA A 1 151 ? -17.880 8.660 -29.434 1.00 18.19 127 ALA A CA 1
ATOM 886 C C . ALA A 1 151 ? -16.478 9.011 -29.922 1.00 16.74 127 ALA A C 1
ATOM 887 O O . ALA A 1 151 ? -16.151 8.851 -31.101 1.00 17.84 127 ALA A O 1
ATOM 889 N N . ALA A 1 152 ? -15.622 9.441 -29.000 1.00 16.53 128 ALA A N 1
ATOM 890 C CA . ALA A 1 152 ? -14.254 9.809 -29.378 1.00 16.24 128 ALA A CA 1
ATOM 891 C C . ALA A 1 152 ? -13.500 8.613 -29.940 1.00 17.89 128 ALA A C 1
ATOM 892 O O . ALA A 1 152 ? -12.733 8.767 -30.893 1.00 19.98 128 ALA A O 1
ATOM 894 N N . LEU A 1 153 ? -13.669 7.433 -29.336 1.00 16.75 129 LEU A N 1
ATOM 895 C CA . LEU A 1 153 ? -12.944 6.237 -29.794 1.00 17.60 129 LEU A CA 1
ATOM 896 C C . LEU A 1 153 ? -13.417 5.777 -31.179 1.00 17.05 129 LEU A C 1
ATOM 897 O O . LEU A 1 153 ? -12.624 5.497 -32.078 1.00 16.99 129 LEU A O 1
ATOM 902 N N . VAL A 1 154 ? -14.726 5.808 -31.402 1.00 17.70 130 VAL A N 1
ATOM 903 C CA . VAL A 1 154 ? -15.280 5.474 -32.707 1.00 17.97 130 VAL A CA 1
ATOM 904 C C . VAL A 1 154 ? -14.733 6.413 -33.770 1.00 21.39 130 VAL A C 1
ATOM 905 O O . VAL A 1 154 ? -14.368 5.980 -34.881 1.00 22.46 130 VAL A O 1
ATOM 909 N N . LEU A 1 155 ? -14.641 7.707 -33.448 1.00 18.84 131 LEU A N 1
ATOM 910 C CA . LEU A 1 155 ? -14.099 8.658 -34.398 1.00 21.05 131 LEU A CA 1
ATOM 911 C C . LEU A 1 155 ? -12.604 8.415 -34.688 1.00 21.04 131 LEU A C 1
ATOM 912 O O . LEU A 1 155 ? -12.167 8.443 -35.851 1.00 24.50 131 LEU A O 1
ATOM 917 N N . ARG A 1 156 ? -11.834 8.128 -33.653 1.00 21.45 132 ARG A N 1
ATOM 918 C CA . ARG A 1 156 ? -10.400 7.901 -33.752 1.00 24.66 132 ARG A CA 1
ATOM 919 C C . ARG A 1 156 ? -10.120 6.674 -34.582 1.00 27.72 132 ARG A C 1
ATOM 920 O O . ARG A 1 156 ? -9.166 6.647 -35.343 1.00 29.00 132 ARG A O 1
ATOM 928 N N . MET A 1 157 ? -10.940 5.649 -34.468 1.00 27.19 133 MET A N 1
ATOM 929 C CA . MET A 1 157 ? -10.680 4.429 -35.249 1.00 31.83 133 MET A CA 1
ATOM 930 C C . MET A 1 157 ? -10.708 4.590 -36.753 1.00 32.12 133 MET A C 1
ATOM 931 O O . MET A 1 157 ? -9.982 3.881 -37.494 1.00 29.85 133 MET A O 1
ATOM 936 N N . ALA A 1 158 ? -11.511 5.531 -37.218 1.00 32.62 134 ALA A N 1
ATOM 937 C CA . ALA A 1 158 ? -11.583 5.822 -38.637 1.00 35.33 134 ALA A CA 1
ATOM 938 C C . ALA A 1 158 ? -10.242 6.392 -39.153 1.00 36.62 134 ALA A C 1
ATOM 939 O O . ALA A 1 158 ? -9.943 6.311 -40.344 1.00 38.68 134 ALA A O 1
ATOM 941 N N . ASP A 1 159 ? -9.422 6.941 -38.258 1.00 36.06 135 ASP A N 1
ATOM 942 C CA . ASP A 1 159 ? -8.129 7.550 -38.612 1.00 38.16 135 ASP A CA 1
ATOM 943 C C . ASP A 1 159 ? -6.931 6.588 -38.604 1.00 40.48 135 ASP A C 1
ATOM 944 O O . ASP A 1 159 ? -5.822 6.983 -38.964 1.00 40.32 135 ASP A O 1
ATOM 949 N N . LEU A 1 160 ? -7.131 5.358 -38.134 1.00 41.23 136 LEU A N 1
ATOM 950 C CA . LEU A 1 160 ? -6.032 4.411 -37.969 1.00 44.20 136 LEU A CA 1
ATOM 951 C C . LEU A 1 160 ? -6.024 3.344 -39.055 1.00 46.54 136 LEU A C 1
ATOM 952 O O . LEU A 1 160 ? -5.216 2.401 -39.007 1.00 49.88 136 LEU A O 1
ATOM 958 N N . ALA B 1 41 ? 7.884 -4.764 -36.109 1.00 54.51 17 ALA B N 1
ATOM 959 C CA . ALA B 1 41 ? 7.774 -3.829 -35.006 1.00 53.05 17 ALA B CA 1
ATOM 960 C C . ALA B 1 41 ? 6.362 -3.897 -34.389 1.00 50.75 17 ALA B C 1
ATOM 961 O O . ALA B 1 41 ? 6.202 -4.078 -33.204 1.00 48.61 17 ALA B O 1
ATOM 962 N N . ARG B 1 42 ? 5.349 -3.759 -35.231 1.00 50.33 18 ARG B N 1
ATOM 963 C CA . ARG B 1 42 ? 3.965 -3.828 -34.822 1.00 48.26 18 ARG B CA 1
ATOM 964 C C . ARG B 1 42 ? 3.247 -4.968 -35.529 1.00 48.03 18 ARG B C 1
ATOM 965 O O . ARG B 1 42 ? 3.529 -5.275 -36.661 1.00 48.13 18 ARG B O 1
ATOM 973 N N . SER B 1 43 ? 2.321 -5.600 -34.839 1.00 45.92 19 SER B N 1
ATOM 974 C CA . SER B 1 43 ? 1.633 -6.751 -35.373 1.00 46.97 19 SER B CA 1
ATOM 975 C C . SER B 1 43 ? 0.358 -6.482 -36.129 1.00 47.56 19 SER B C 1
ATOM 976 O O . SER B 1 43 ? -0.089 -7.323 -36.832 1.00 50.05 19 SER B O 1
ATOM 979 N N . GLY B 1 44 ? -0.251 -5.342 -35.918 1.00 46.86 20 GLY B N 1
ATOM 980 C CA . GLY B 1 44 ? -1.528 -4.983 -36.544 1.00 47.41 20 GLY B CA 1
ATOM 981 C C . GLY B 1 44 ? -2.712 -5.426 -35.680 1.00 46.02 20 GLY B C 1
ATOM 982 O O . GLY B 1 44 ? -3.840 -5.080 -35.983 1.00 46.71 20 GLY B O 1
ATOM 983 N N . ASN B 1 45 ? -2.447 -6.215 -34.628 1.00 46.21 21 ASN B N 1
ATOM 984 C CA . ASN B 1 45 ? -3.483 -6.697 -33.688 1.00 45.06 21 ASN B CA 1
ATOM 985 C C . ASN B 1 45 ? -4.005 -5.624 -32.782 1.00 43.72 21 ASN B C 1
ATOM 986 O O . ASN B 1 45 ? -5.068 -5.790 -32.161 1.00 42.07 21 ASN B O 1
ATOM 991 N N . ALA B 1 46 ? -3.250 -4.535 -32.637 1.00 42.28 22 ALA B N 1
ATOM 992 C CA . ALA B 1 46 ? -3.690 -3.459 -31.758 1.00 39.08 22 ALA B CA 1
ATOM 993 C C . ALA B 1 46 ? -4.982 -2.737 -32.217 1.00 36.55 22 ALA B C 1
ATOM 994 O O . ALA B 1 46 ? -5.750 -2.301 -31.365 1.00 34.90 22 ALA B O 1
ATOM 996 N N . LEU B 1 47 ? -5.248 -2.613 -33.525 1.00 35.39 23 LEU B N 1
ATOM 997 C CA . LEU B 1 47 ? -6.513 -1.953 -33.970 1.00 32.46 23 LEU B CA 1
ATOM 998 C C . LEU B 1 47 ? -7.839 -2.791 -33.701 1.00 31.38 23 LEU B C 1
ATOM 999 O O . LEU B 1 47 ? -8.893 -2.259 -33.257 1.00 29.24 23 LEU B O 1
ATOM 1004 N N . PRO B 1 48 ? -7.841 -4.091 -34.042 1.00 28.33 24 PRO B N 1
ATOM 1005 C CA . PRO B 1 48 ? -9.041 -4.829 -33.634 1.00 24.79 24 PRO B CA 1
ATOM 1006 C C . PRO B 1 48 ? -9.215 -4.633 -32.090 1.00 21.74 24 PRO B C 1
ATOM 1007 O O . PRO B 1 48 ? -10.338 -4.730 -31.539 1.00 19.72 24 PRO B O 1
ATOM 1011 N N . LEU B 1 49 ? -8.112 -4.370 -31.390 1.00 24.03 25 LEU B N 1
ATOM 1012 C CA . LEU B 1 49 ? -8.176 -4.087 -29.936 1.00 25.57 25 LEU B CA 1
ATOM 1013 C C . LEU B 1 49 ? -9.019 -2.836 -29.674 1.00 23.72 25 LEU B C 1
ATOM 1014 O O . LEU B 1 49 ? -9.874 -2.814 -28.814 1.00 20.82 25 LEU B O 1
ATOM 1019 N N . LEU B 1 50 ? -8.812 -1.793 -30.451 1.00 25.47 26 LEU B N 1
ATOM 1020 C CA . LEU B 1 50 ? -9.624 -0.596 -30.275 1.00 24.24 26 LEU B CA 1
ATOM 1021 C C . LEU B 1 50 ? -11.112 -0.826 -30.535 1.00 22.45 26 LEU B C 1
ATOM 1022 O O . LEU B 1 50 ? -11.947 -0.313 -29.790 1.00 19.89 26 LEU B O 1
ATOM 1027 N N . ARG B 1 51 ? -11.456 -1.595 -31.581 1.00 20.00 27 ARG B N 1
ATOM 1028 C CA . ARG B 1 51 ? -12.849 -1.887 -31.874 1.00 21.54 27 ARG B CA 1
ATOM 1029 C C . ARG B 1 51 ? -13.441 -2.639 -30.696 1.00 19.41 27 ARG B C 1
ATOM 1030 O O . ARG B 1 51 ? -14.606 -2.433 -30.356 1.00 20.11 27 ARG B O 1
ATOM 1038 N N . GLU B 1 52 ? -12.673 -3.562 -30.116 1.00 18.21 28 GLU B N 1
ATOM 1039 C CA . GLU B 1 52 ? -13.192 -4.348 -28.964 1.00 16.99 28 GLU B CA 1
ATOM 1040 C C . GLU B 1 52 ? -13.452 -3.416 -27.788 1.00 16.80 28 GLU B C 1
ATOM 1041 O O . GLU B 1 52 ? -14.489 -3.521 -27.111 1.00 16.74 28 GLU B O 1
ATOM 1047 N N . ILE B 1 53 ? -12.496 -2.531 -27.511 1.00 15.37 29 ILE B N 1
ATOM 1048 C CA . ILE B 1 53 ? -12.715 -1.541 -26.441 1.00 13.49 29 ILE B CA 1
ATOM 1049 C C . ILE B 1 53 ? -13.989 -0.721 -26.692 1.00 15.20 29 ILE B C 1
ATOM 1050 O O . ILE B 1 53 ? -14.750 -0.476 -25.777 1.00 14.85 29 ILE B O 1
ATOM 1055 N N . ALA B 1 54 ? -14.187 -0.224 -27.914 1.00 15.30 30 ALA B N 1
ATOM 1056 C CA . ALA B 1 54 ? -15.398 0.545 -28.253 1.00 16.88 30 ALA B CA 1
ATOM 1057 C C . ALA B 1 54 ? -16.651 -0.255 -28.031 1.00 16.27 30 ALA B C 1
ATOM 1058 O O . ALA B 1 54 ? -17.655 0.303 -27.571 1.00 18.15 30 ALA B O 1
ATOM 1060 N N . GLU B 1 55 ? -16.612 -1.546 -28.336 1.00 17.34 31 GLU B N 1
ATOM 1061 C CA . GLU B 1 55 ? -17.767 -2.402 -28.125 1.00 20.44 31 GLU B CA 1
ATOM 1062 C C . GLU B 1 55 ? -18.009 -2.547 -26.642 1.00 19.30 31 GLU B C 1
ATOM 1063 O O . GLU B 1 55 ? -19.161 -2.591 -26.201 1.00 19.80 31 GLU B O 1
ATOM 1069 N N . HIS B 1 56 ? -16.928 -2.697 -25.890 1.00 18.09 32 HIS B N 1
ATOM 1070 C CA . HIS B 1 56 ? -17.076 -2.816 -24.444 1.00 14.95 32 HIS B CA 1
ATOM 1071 C C . HIS B 1 56 ? -17.668 -1.539 -23.830 1.00 14.18 32 HIS B C 1
ATOM 1072 O O . HIS B 1 56 ? -18.419 -1.620 -22.866 1.00 16.18 32 HIS B O 1
ATOM 1079 N N . LEU B 1 57 ? -17.273 -0.382 -24.327 1.00 13.77 33 LEU B N 1
ATOM 1080 C CA . LEU B 1 57 ? -17.838 0.894 -23.843 1.00 13.78 33 LEU B CA 1
ATOM 1081 C C . LEU B 1 57 ? -19.322 0.917 -24.143 1.00 15.00 33 LEU B C 1
ATOM 1082 O O . LEU B 1 57 ? -20.106 1.357 -23.341 1.00 15.50 33 LEU B O 1
ATOM 1087 N N . HIS B 1 58 ? -19.713 0.472 -25.335 1.00 18.17 34 HIS B N 1
ATOM 1088 C CA . HIS B 1 58 ? -21.135 0.391 -25.658 1.00 18.04 34 HIS B CA 1
ATOM 1089 C C . HIS B 1 58 ? -21.882 -0.499 -24.664 1.00 19.42 34 HIS B C 1
ATOM 1090 O O . HIS B 1 58 ? -22.934 -0.134 -24.145 1.00 20.32 34 HIS B O 1
ATOM 1097 N N . HIS B 1 59 ? -21.327 -1.677 -24.405 1.00 18.39 35 HIS B N 1
ATOM 1098 C CA . HIS B 1 59 ? -21.891 -2.606 -23.481 1.00 20.05 35 HIS B CA 1
ATOM 1099 C C . HIS B 1 59 ? -22.031 -1.990 -22.072 1.00 19.43 35 HIS B C 1
ATOM 1100 O O . HIS B 1 59 ? -23.098 -2.171 -21.425 1.00 19.17 35 HIS B O 1
ATOM 1107 N N . LEU B 1 60 ? -20.998 -1.278 -21.638 1.00 16.82 36 LEU B N 1
ATOM 1108 C CA . LEU B 1 60 ? -20.998 -0.630 -20.295 1.00 15.44 36 LEU B CA 1
ATOM 1109 C C . LEU B 1 60 ? -22.153 0.384 -20.227 1.00 16.10 36 LEU B C 1
ATOM 1110 O O . LEU B 1 60 ? -22.853 0.466 -19.250 1.00 17.38 36 LEU B O 1
ATOM 1115 N N . LEU B 1 61 ? -22.296 1.176 -21.261 1.00 15.93 37 LEU B N 1
ATOM 1116 C CA . LEU B 1 61 ? -23.296 2.204 -21.265 1.00 17.19 37 LEU B CA 1
ATOM 1117 C C . LEU B 1 61 ? -24.716 1.610 -21.334 1.00 20.19 37 LEU B C 1
ATOM 1118 O O . LEU B 1 61 ? -25.650 2.097 -20.719 1.00 20.80 37 LEU B O 1
ATOM 1123 N N . GLU B 1 62 ? -24.885 0.530 -22.095 1.00 22.70 38 GLU B N 1
ATOM 1124 C CA . GLU B 1 62 ? -26.208 -0.063 -22.223 1.00 26.85 38 GLU B CA 1
ATOM 1125 C C . GLU B 1 62 ? -26.636 -0.961 -21.098 1.00 27.55 38 GLU B C 1
ATOM 1126 O O . GLU B 1 62 ? -27.825 -0.995 -20.759 1.00 31.94 38 GLU B O 1
ATOM 1132 N N . THR B 1 63 ? -25.718 -1.689 -20.503 1.00 26.66 39 THR B N 1
ATOM 1133 C CA . THR B 1 63 ? -26.112 -2.655 -19.490 1.00 30.02 39 THR B CA 1
ATOM 1134 C C . THR B 1 63 ? -25.543 -2.333 -18.151 1.00 28.00 39 THR B C 1
ATOM 1135 O O . THR B 1 63 ? -26.031 -2.831 -17.151 1.00 32.57 39 THR B O 1
ATOM 1139 N N . GLY B 1 64 ? -24.530 -1.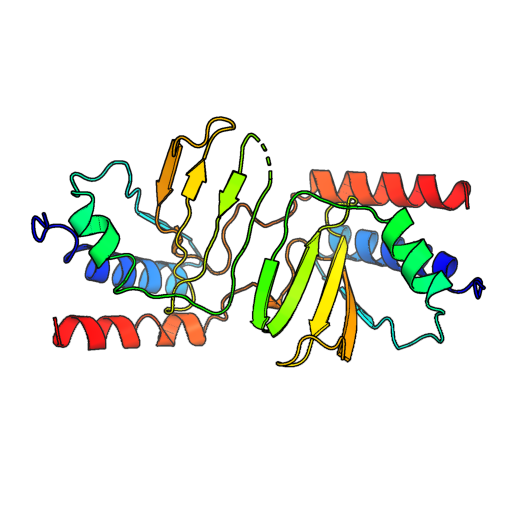476 -18.105 1.00 27.37 40 GLY B N 1
ATOM 1140 C CA . GLY B 1 64 ? -23.833 -1.195 -16.881 1.00 25.65 40 GLY B CA 1
ATOM 1141 C C . GLY B 1 64 ? -22.837 -2.332 -16.617 1.00 25.29 40 GLY B C 1
ATOM 1142 O O . GLY B 1 64 ? -22.154 -2.306 -15.642 1.00 25.43 40 GLY B O 1
ATOM 1143 N N . GLU B 1 65 ? -22.714 -3.289 -17.527 1.00 28.40 41 GLU B N 1
ATOM 1144 C CA . GLU B 1 65 ? -21.779 -4.397 -17.314 1.00 30.43 41 GLU B CA 1
ATOM 1145 C C . GLU B 1 65 ? -20.372 -3.981 -17.738 1.00 27.23 41 GLU B C 1
ATOM 1146 O O . GLU B 1 65 ? -20.163 -3.568 -18.873 1.00 27.44 41 GLU B O 1
ATOM 1152 N N . ALA B 1 66 ? -19.465 -4.097 -16.790 1.00 24.85 42 ALA B N 1
ATOM 1153 C CA . ALA B 1 66 ? -18.023 -3.871 -16.987 1.00 25.32 42 ALA B CA 1
ATOM 1154 C C . ALA B 1 66 ? -17.416 -5.090 -17.659 1.00 25.63 42 ALA B C 1
ATOM 1155 O O . ALA B 1 66 ? -17.967 -6.213 -17.612 1.00 27.66 42 ALA B O 1
ATOM 1157 N N . SER B 1 67 ? -16.239 -4.921 -18.223 1.00 23.03 43 SER B N 1
ATOM 1158 C CA . SER B 1 67 ? -15.610 -6.013 -18.943 1.00 24.62 43 SER B CA 1
ATOM 1159 C C . SER B 1 67 ? -14.117 -5.835 -18.825 1.00 22.27 43 SER B C 1
ATOM 1160 O O . SER B 1 67 ? -13.648 -4.726 -18.555 1.00 21.62 43 SER B O 1
ATOM 1163 N N . THR B 1 68 ? -13.382 -6.915 -19.065 1.00 20.94 44 THR B N 1
ATOM 1164 C CA . THR B 1 68 ? -11.950 -6.845 -19.056 1.00 21.06 44 THR B CA 1
ATOM 1165 C C . THR B 1 68 ? -11.417 -7.480 -20.333 1.00 21.65 44 THR B C 1
ATOM 1166 O O . THR B 1 68 ? -11.999 -8.488 -20.818 1.00 25.83 44 THR B O 1
ATOM 1170 N N . ILE B 1 69 ? -10.314 -6.965 -20.846 1.00 18.77 45 ILE B N 1
ATOM 1171 C CA . ILE B 1 69 ? -9.568 -7.571 -21.964 1.00 19.79 45 ILE B CA 1
ATOM 1172 C C . ILE B 1 69 ? -8.174 -7.982 -21.453 1.00 21.74 45 ILE B C 1
ATOM 1173 O O . ILE B 1 69 ? -7.411 -7.132 -20.960 1.00 19.90 45 ILE B O 1
ATOM 1178 N N . ASP B 1 70 ? -7.843 -9.266 -21.550 1.00 23.62 46 ASP B N 1
ATOM 1179 C CA . ASP B 1 70 ? -6.517 -9.769 -21.116 1.00 27.10 46 ASP B CA 1
ATOM 1180 C C . ASP B 1 70 ? -5.522 -9.535 -22.264 1.00 26.96 46 ASP B C 1
ATOM 1181 O O . ASP B 1 70 ? -5.592 -10.171 -23.302 1.00 28.20 46 ASP B O 1
ATOM 1186 N N . LEU B 1 71 ? -4.616 -8.584 -22.099 1.00 28.27 47 LEU B N 1
ATOM 1187 C CA . LEU B 1 71 ? -3.673 -8.287 -23.161 1.00 29.42 47 LEU B CA 1
ATOM 1188 C C . LEU B 1 71 ? -2.749 -9.445 -23.519 1.00 31.80 47 LEU B C 1
ATOM 1189 O O . LEU B 1 71 ? -2.169 -9.425 -24.603 1.00 30.99 47 LEU B O 1
ATOM 1194 N N . SER B 1 72 ? -2.640 -10.471 -22.678 1.00 34.93 48 SER B N 1
ATOM 1195 C CA . SER B 1 72 ? -1.811 -11.644 -23.078 1.00 37.97 48 SER B CA 1
ATOM 1196 C C . SER B 1 72 ? -2.581 -12.669 -23.953 1.00 41.07 48 SER B C 1
ATOM 1197 O O . SER B 1 72 ? -2.081 -13.763 -24.220 1.00 40.12 48 SER B O 1
ATOM 1200 N N . ALA B 1 73 ? -3.787 -12.304 -24.381 1.00 41.54 49 ALA B N 1
ATOM 1201 C CA . ALA B 1 73 ? -4.640 -13.147 -25.228 1.00 43.05 49 ALA B CA 1
ATOM 1202 C C . ALA B 1 73 ? -4.102 -13.126 -26.635 1.00 43.90 49 ALA B C 1
ATOM 1203 O O . ALA B 1 73 ? -4.217 -14.113 -27.363 1.00 44.64 49 ALA B O 1
ATOM 1205 N N . LEU B 1 74 ? -3.520 -11.999 -27.019 1.00 42.53 50 LEU B N 1
ATOM 1206 C CA . LEU B 1 74 ? -2.905 -11.849 -28.337 1.00 45.35 50 LEU B CA 1
ATOM 1207 C C . LEU B 1 74 ? -1.393 -11.719 -28.221 1.00 46.32 50 LEU B C 1
ATOM 1208 O O . LEU B 1 74 ? -0.875 -11.285 -27.196 1.00 45.42 50 LEU B O 1
ATOM 1213 N N . PRO B 1 75 ? -0.669 -12.057 -29.300 1.00 49.61 51 PRO B N 1
ATOM 1214 C CA . PRO B 1 75 ? 0.797 -11.927 -29.305 1.00 51.50 51 PRO B CA 1
ATOM 1215 C C . PRO B 1 75 ? 1.210 -10.502 -29.705 1.00 51.36 51 PRO B C 1
ATOM 1216 O O . PRO B 1 75 ? 1.784 -10.267 -30.788 1.00 52.96 51 PRO B O 1
ATOM 1220 N N . LEU B 1 76 ? 1.058 -9.596 -28.772 1.00 50.68 52 LEU B N 1
ATOM 1221 C CA . LEU B 1 76 ? 1.384 -8.222 -28.999 1.00 50.79 52 LEU B CA 1
ATOM 1222 C C . LEU B 1 76 ? 2.863 -7.919 -28.753 1.00 53.02 52 LEU B C 1
ATOM 1223 O O . LEU B 1 76 ? 3.437 -8.438 -27.823 1.00 54.62 52 LEU B O 1
ATOM 1227 N N . THR B 1 77 ? 3.468 -7.094 -29.595 1.00 55.02 53 THR B N 1
ATOM 1228 C CA . THR B 1 77 ? 4.855 -6.680 -29.459 1.00 57.08 53 THR B CA 1
ATOM 1229 C C . THR B 1 77 ? 5.029 -5.515 -28.524 1.00 55.72 53 THR B C 1
ATOM 1230 O O . THR B 1 77 ? 4.149 -4.728 -28.312 1.00 55.51 53 THR B O 1
ATOM 1232 N N . PRO B 1 78 ? 6.198 -5.365 -27.985 1.00 53.11 54 PRO B N 1
ATOM 1233 C CA . PRO B 1 78 ? 6.381 -4.159 -27.205 1.00 49.90 54 PRO B CA 1
ATOM 1234 C C . PRO B 1 78 ? 5.807 -3.039 -28.048 1.00 47.64 54 PRO B C 1
ATOM 1235 O O . PRO B 1 78 ? 5.444 -1.991 -27.544 1.00 46.04 54 PRO B O 1
ATOM 1236 N N . GLY B 1 79 ? 5.771 -3.265 -29.353 1.00 44.79 55 GLY B N 1
ATOM 1237 C CA . GLY B 1 79 ? 5.315 -2.233 -30.247 1.00 41.64 55 GLY B CA 1
ATOM 1238 C C . GLY B 1 79 ? 3.812 -2.071 -30.193 1.00 36.57 55 GLY B C 1
ATOM 1239 O O . GLY B 1 79 ? 3.301 -0.992 -30.250 1.00 36.46 55 GLY B O 1
ATOM 1240 N N . ASP B 1 80 ? 3.123 -3.158 -30.150 1.00 33.26 56 ASP B N 1
ATOM 1241 C CA . ASP B 1 80 ? 1.663 -3.126 -30.140 1.00 34.67 56 ASP B CA 1
ATOM 1242 C C . ASP B 1 80 ? 1.157 -2.535 -28.845 1.00 33.52 56 ASP B C 1
ATOM 1243 O O . ASP B 1 80 ? 0.357 -1.584 -28.842 1.00 31.05 56 ASP B O 1
ATOM 1248 N N . LEU B 1 81 ? 1.593 -3.127 -27.735 1.00 34.79 57 LEU B N 1
ATOM 1249 C CA . LEU B 1 81 ? 1.169 -2.593 -26.442 1.00 33.18 57 LEU B CA 1
ATOM 1250 C C . LEU B 1 81 ? 1.624 -1.130 -26.292 1.00 32.85 57 LEU B C 1
ATOM 1251 O O . LEU B 1 81 ? 0.876 -0.273 -25.775 1.00 29.04 57 LEU B O 1
ATOM 1256 N N . GLU B 1 82 ? 2.812 -0.822 -26.788 1.00 34.61 58 GLU B N 1
ATOM 1257 C CA . GLU B 1 82 ? 3.335 0.535 -26.750 1.00 35.34 58 GLU B CA 1
ATOM 1258 C C . GLU B 1 82 ? 2.440 1.481 -27.571 1.00 32.97 58 GLU B C 1
ATOM 1259 O O . GLU B 1 82 ? 2.120 2.593 -27.142 1.00 32.93 58 GLU B O 1
ATOM 1265 N N . TRP B 1 83 ? 2.063 1.050 -28.769 1.00 29.78 59 TRP B N 1
ATOM 1266 C CA . TRP B 1 83 ? 1.174 1.859 -29.610 1.00 28.56 59 TRP B CA 1
ATOM 1267 C C . TRP B 1 83 ? -0.204 2.037 -28.959 1.00 24.92 59 TRP B C 1
ATOM 1268 O O . TRP B 1 83 ? -0.765 3.135 -28.989 1.00 23.92 59 TRP B O 1
ATOM 1279 N N . LEU B 1 84 ? -0.755 0.963 -28.394 1.00 24.61 60 LEU B N 1
ATOM 1280 C CA . LEU B 1 84 ? -2.084 1.024 -27.752 1.00 23.66 60 LEU B CA 1
ATOM 1281 C C . LEU B 1 84 ? -2.072 1.988 -26.573 1.00 23.55 60 LEU B C 1
ATOM 1282 O O . LEU B 1 84 ? -2.974 2.878 -26.414 1.00 19.41 60 LEU B O 1
ATOM 1287 N N . ARG B 1 85 ? -0.991 1.929 -25.791 1.00 24.60 61 ARG B N 1
ATOM 1288 C CA . ARG B 1 85 ? -0.870 2.797 -24.608 1.00 25.63 61 ARG B CA 1
ATOM 1289 C C . ARG B 1 85 ? -0.825 4.257 -25.044 1.00 25.74 61 ARG B C 1
ATOM 1290 O O . ARG B 1 85 ? -1.438 5.123 -24.404 1.00 26.78 61 ARG B O 1
ATOM 1298 N N . ALA B 1 86 ? -0.088 4.550 -26.108 1.00 25.27 62 ALA B N 1
ATOM 1299 C CA . ALA B 1 86 ? 0.004 5.902 -26.628 1.00 25.58 62 ALA B CA 1
ATOM 1300 C C . ALA B 1 86 ? -1.334 6.383 -27.186 1.00 24.62 62 ALA B C 1
ATOM 1301 O O . ALA B 1 86 ? -1.712 7.535 -26.973 1.00 26.20 62 ALA B O 1
ATOM 1303 N N . GLU B 1 87 ? -2.043 5.520 -27.927 1.00 21.12 63 GLU B N 1
ATOM 1304 C CA . GLU B 1 87 ? -3.346 5.903 -28.482 1.00 21.90 63 GLU B CA 1
ATOM 1305 C C . GLU B 1 87 ? -4.363 6.200 -27.399 1.00 20.89 63 GLU B C 1
ATOM 1306 O O . GLU B 1 87 ? -5.170 7.132 -27.543 1.00 22.63 63 GLU B O 1
ATOM 1312 N N . LEU B 1 88 ? -4.336 5.417 -26.316 1.00 17.77 64 LEU B N 1
ATOM 1313 C CA . LEU B 1 88 ? -5.317 5.580 -25.259 1.00 17.38 64 LEU B CA 1
ATOM 1314 C C . LEU B 1 88 ? -5.009 6.767 -24.376 1.00 16.68 64 LEU B C 1
ATOM 1315 O O . LEU B 1 88 ? -5.909 7.366 -23.821 1.00 17.25 64 LEU B O 1
ATOM 1320 N N . GLY B 1 89 ? -3.732 7.106 -24.249 1.00 18.57 65 GLY B N 1
ATOM 1321 C CA . GLY B 1 89 ? -3.338 8.260 -23.471 1.00 21.13 65 GLY B CA 1
ATOM 1322 C C . GLY B 1 89 ? -3.521 8.133 -21.973 1.00 19.15 65 GLY B C 1
ATOM 1323 O O . GLY B 1 89 ? -3.781 7.060 -21.437 1.00 20.00 65 GLY B O 1
ATOM 1324 N N . GLY B 1 90 ? -3.310 9.241 -21.285 1.00 20.67 66 GLY B N 1
ATOM 1325 C CA . GLY B 1 90 ? -3.448 9.297 -19.837 1.00 21.81 66 GLY B CA 1
ATOM 1326 C C . GLY B 1 90 ? -4.623 10.148 -19.404 1.00 21.82 66 GLY B C 1
ATOM 1327 O O . GLY B 1 90 ? -4.932 11.194 -20.019 1.00 21.80 66 GLY B O 1
ATOM 1328 N N . GLY B 1 91 ? -5.261 9.685 -18.324 1.00 20.13 67 GLY B N 1
ATOM 1329 C CA . GLY B 1 91 ? -6.394 10.301 -17.697 1.00 18.47 67 GLY B CA 1
ATOM 1330 C C . GLY B 1 91 ? -5.976 11.000 -16.408 1.00 19.79 67 GLY B C 1
ATOM 1331 O O . GLY B 1 91 ? -4.794 11.226 -16.173 1.00 23.36 67 GLY B O 1
ATOM 1332 N N . GLU B 1 92 ? -6.968 11.270 -15.580 1.00 21.44 68 GLU B N 1
ATOM 1333 C CA . GLU B 1 92 ? -6.784 12.033 -14.341 1.00 23.47 68 GLU B CA 1
ATOM 1334 C C . GLU B 1 92 ? -6.773 11.189 -13.087 1.00 20.94 68 GLU B C 1
ATOM 1335 O O . GLU B 1 92 ? -6.548 11.709 -11.979 1.00 18.92 68 GLU B O 1
ATOM 1341 N N . VAL B 1 93 ? -6.992 9.877 -13.230 1.00 16.74 69 VAL B N 1
ATOM 1342 C CA . VAL B 1 93 ? -7.120 9.016 -12.049 1.00 16.70 69 VAL B CA 1
ATOM 1343 C C . VAL B 1 93 ? -6.124 7.897 -12.104 1.00 17.77 69 VAL B C 1
ATOM 1344 O O . VAL B 1 93 ? -6.049 7.166 -13.109 1.00 17.73 69 VAL B O 1
ATOM 13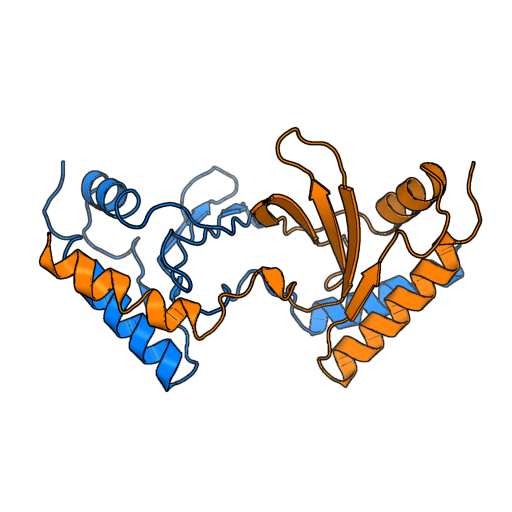48 N N A SER B 1 94 ? -5.354 7.761 -11.032 0.70 15.38 70 SER B N 1
ATOM 1349 N N B SER B 1 94 ? -5.352 7.730 -11.035 0.30 16.24 70 SER B N 1
ATOM 1350 C CA A SER B 1 94 ? -4.371 6.689 -10.916 0.70 16.13 70 SER B CA 1
ATOM 1351 C CA B SER B 1 94 ? -4.366 6.650 -10.961 0.30 16.00 70 SER B CA 1
ATOM 1352 C C A SER B 1 94 ? -4.629 5.926 -9.617 0.70 16.96 70 SER B C 1
ATOM 1353 C C B SER B 1 94 ? -4.476 5.925 -9.622 0.30 16.31 70 SER B C 1
ATOM 1354 O O A SER B 1 94 ? -4.846 6.526 -8.557 0.70 17.03 70 SER B O 1
ATOM 1355 O O B SER B 1 94 ? -4.369 6.535 -8.550 0.30 15.54 70 SER B O 1
ATOM 1360 N N . VAL B 1 95 ? -4.649 4.613 -9.694 1.00 15.67 71 VAL B N 1
ATOM 1361 C CA . VAL B 1 95 ? -4.867 3.784 -8.489 1.00 16.51 71 VAL B CA 1
ATOM 1362 C C . VAL B 1 95 ? -3.745 2.785 -8.303 1.00 16.88 71 VAL B C 1
ATOM 1363 O O . VAL B 1 95 ? -3.260 2.178 -9.280 1.00 15.74 71 VAL B O 1
ATOM 1367 N N . THR B 1 96 ? -3.318 2.620 -7.053 1.00 17.24 72 THR B N 1
ATOM 1368 C CA . THR B 1 96 ? -2.383 1.554 -6.677 1.00 19.53 72 THR B CA 1
ATOM 1369 C C . THR B 1 96 ? -3.131 0.556 -5.825 1.00 19.79 72 THR B C 1
ATOM 1370 O O . THR B 1 96 ? -3.860 0.952 -4.921 1.00 17.50 72 THR B O 1
ATOM 1374 N N . LEU B 1 97 ? -3.005 -0.727 -6.122 1.00 19.27 73 LEU B N 1
ATOM 1375 C CA . LEU B 1 97 ? -3.613 -1.818 -5.315 1.00 22.09 73 LEU B CA 1
ATOM 1376 C C . LEU B 1 97 ? -2.449 -2.622 -4.766 1.00 25.83 73 LEU B C 1
ATOM 1377 O O . LEU B 1 97 ? -1.567 -3.092 -5.525 1.00 24.06 73 LEU B O 1
ATOM 1382 N N . HIS B 1 98 ? -2.426 -2.812 -3.453 1.00 24.84 74 HIS B N 1
ATOM 1383 C CA . HIS B 1 98 ? -1.331 -3.553 -2.868 1.00 29.56 74 HIS B CA 1
ATOM 1384 C C . HIS B 1 98 ? -1.756 -4.956 -2.550 1.00 33.43 74 HIS B C 1
ATOM 1385 O O . HIS B 1 98 ? -2.764 -5.149 -1.874 1.00 37.51 74 HIS B O 1
ATOM 1392 N N . ALA B 1 99 ? -0.978 -5.928 -3.023 1.00 37.56 75 ALA B N 1
ATOM 1393 C CA . ALA B 1 99 ? -1.243 -7.353 -2.766 1.00 40.32 75 ALA B CA 1
ATOM 1394 C C . ALA B 1 99 ? -0.266 -7.916 -1.722 1.00 42.24 75 ALA B C 1
ATOM 1395 O O . ALA B 1 99 ? 0.961 -7.724 -1.814 1.00 44.96 75 ALA B O 1
ATOM 1396 N N . GLY B 1 101 ? 3.011 -8.041 -3.996 1.00 33.72 77 GLY B N 1
ATOM 1397 C CA . GLY B 1 101 ? 2.946 -7.388 -5.303 1.00 32.03 77 GLY B CA 1
ATOM 1398 C C . GLY B 1 101 ? 2.155 -6.075 -5.344 1.00 31.37 77 GLY B C 1
ATOM 1399 O O . GLY B 1 101 ? 1.549 -5.663 -4.363 1.00 31.38 77 GLY B O 1
ATOM 1400 N N . ALA B 1 102 ? 2.167 -5.431 -6.500 1.00 27.80 78 ALA B N 1
ATOM 1401 C CA . ALA B 1 102 ? 1.510 -4.158 -6.666 1.00 27.98 78 ALA B CA 1
ATOM 1402 C C . ALA B 1 102 ? 0.901 -4.041 -8.044 1.00 25.10 78 ALA B C 1
ATOM 1403 O O . ALA B 1 102 ? 1.485 -4.487 -9.023 1.00 25.49 78 ALA B O 1
ATOM 1405 N N . SER B 1 103 ? -0.284 -3.451 -8.111 1.00 21.92 79 SER B N 1
ATOM 1406 C CA . SER B 1 103 ? -0.949 -3.228 -9.359 1.00 20.91 79 SER B CA 1
ATOM 1407 C C . SER B 1 103 ? -1.207 -1.736 -9.502 1.00 20.50 79 SER B C 1
ATOM 1408 O O . SER B 1 103 ? -1.346 -1.005 -8.532 1.00 20.65 79 SER B O 1
ATOM 1411 N N . THR B 1 104 ? -1.169 -1.287 -10.737 1.00 16.21 80 THR B N 1
ATOM 1412 C CA . THR B 1 104 ? -1.530 0.082 -11.062 1.00 16.47 80 THR B CA 1
ATOM 1413 C C . THR B 1 104 ? -2.732 -0.005 -12.004 1.00 16.4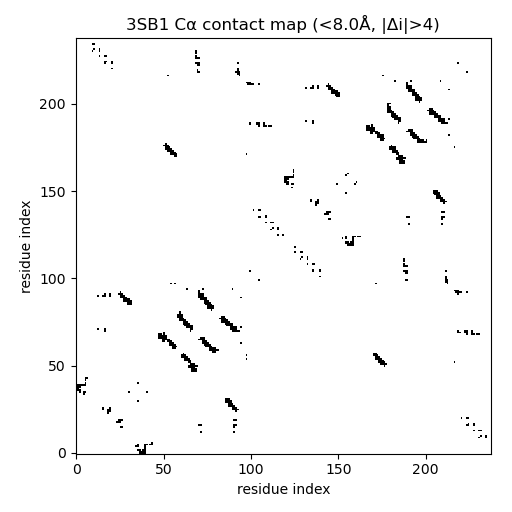4 80 THR B C 1
ATOM 1414 O O . THR B 1 104 ? -2.780 -0.866 -12.876 1.00 15.17 80 THR B O 1
ATOM 1418 N N . LEU B 1 105 ? -3.748 0.823 -11.715 1.00 13.57 81 LEU B N 1
ATOM 1419 C CA . LEU B 1 105 ? -4.958 0.920 -12.483 1.00 14.46 81 LEU B CA 1
ATOM 1420 C C . LEU B 1 105 ? -5.074 2.349 -12.852 1.00 15.34 81 LEU B C 1
ATOM 1421 O O . LEU B 1 105 ? -5.439 3.203 -12.016 1.00 18.84 81 LEU B O 1
ATOM 1426 N N . ASP B 1 106 ? -4.750 2.662 -14.108 1.00 14.13 82 ASP B N 1
ATOM 1427 C CA . ASP B 1 106 ? -4.689 4.052 -14.556 1.00 16.76 82 ASP B CA 1
ATOM 1428 C C . ASP B 1 106 ? -5.773 4.323 -15.545 1.00 15.41 82 ASP B C 1
ATOM 1429 O O . ASP B 1 106 ? -5.848 3.640 -16.579 1.00 17.84 82 ASP B O 1
ATOM 1434 N N . GLU B 1 107 ? -6.611 5.325 -15.268 1.00 12.72 83 GLU B N 1
ATOM 1435 C CA . GLU B 1 107 ? -7.609 5.691 -16.216 1.00 12.34 83 GLU B CA 1
ATOM 1436 C C . GLU B 1 107 ? -6.922 6.346 -17.408 1.00 14.11 83 GLU B C 1
ATOM 1437 O O . GLU B 1 107 ? -5.998 7.155 -17.240 1.00 15.20 83 GLU B O 1
ATOM 1443 N N . THR B 1 108 ? -7.268 5.901 -18.610 1.00 12.49 84 THR B N 1
ATOM 1444 C CA . THR B 1 108 ? -6.688 6.468 -19.824 1.00 12.69 84 THR B CA 1
ATOM 1445 C C . THR B 1 108 ? -7.346 7.783 -20.125 1.00 11.62 84 THR B C 1
ATOM 1446 O O . THR B 1 108 ? -8.193 8.292 -19.365 1.00 14.50 84 THR B O 1
ATOM 1450 N N . ALA B 1 109 ? -7.018 8.370 -21.283 1.00 13.38 85 ALA B N 1
ATOM 1451 C CA . ALA B 1 109 ? -7.681 9.608 -21.673 1.00 13.83 85 ALA B CA 1
ATOM 1452 C C . ALA B 1 109 ? -9.119 9.428 -22.141 1.00 15.83 85 ALA B C 1
ATOM 1453 O O . ALA B 1 109 ? -9.795 10.409 -22.480 1.00 16.48 85 ALA B O 1
ATOM 1455 N N . PHE B 1 110 ? -9.566 8.164 -22.223 1.00 13.14 86 PHE B N 1
ATOM 1456 C CA . PHE B 1 110 ? -10.923 7.786 -22.598 1.00 13.57 86 PHE B CA 1
ATOM 1457 C C . PHE B 1 110 ? -11.599 7.331 -21.322 1.00 14.89 86 PHE B C 1
ATOM 1458 O O . PHE B 1 110 ? -11.337 6.241 -20.827 1.00 14.53 86 PHE B O 1
ATOM 1466 N N . PRO B 1 111 ? -12.414 8.193 -20.736 1.00 13.53 87 PRO B N 1
ATOM 1467 C CA . PRO B 1 111 ? -13.110 7.846 -19.496 1.00 13.02 87 PRO B CA 1
ATOM 1468 C C . PRO B 1 111 ? -13.828 6.503 -19.616 1.00 12.32 87 PRO B C 1
ATOM 1469 O O . PRO B 1 111 ? -14.428 6.236 -20.614 1.00 13.70 87 PRO B O 1
ATOM 1473 N N . GLY B 1 112 ? -13.689 5.688 -18.568 1.00 13.86 88 GLY B N 1
ATOM 1474 C CA . GLY B 1 112 ? -14.227 4.362 -18.532 1.00 13.56 88 GLY B CA 1
ATOM 1475 C C . GLY B 1 112 ? -13.282 3.297 -19.026 1.00 14.11 88 GLY B C 1
ATOM 1476 O O . GLY B 1 112 ? -13.580 2.090 -18.897 1.00 13.27 88 GLY B O 1
ATOM 1477 N N . VAL B 1 113 ? -12.136 3.691 -19.613 1.00 12.39 89 VAL B N 1
ATOM 1478 C CA . VAL B 1 113 ? -11.133 2.728 -20.117 1.00 11.25 89 VAL B CA 1
ATOM 1479 C C . VAL B 1 113 ? -9.881 2.832 -19.244 1.00 11.88 89 VAL B C 1
ATOM 1480 O O . VAL B 1 113 ? -9.297 3.907 -19.110 1.00 13.32 89 VAL B O 1
ATOM 1484 N N . TRP B 1 114 ? -9.572 1.751 -18.542 1.00 12.26 90 TRP B N 1
ATOM 1485 C CA . TRP B 1 114 ? -8.516 1.684 -17.548 1.00 12.16 90 TRP B CA 1
ATOM 1486 C C . TRP B 1 114 ? -7.459 0.718 -17.983 1.00 13.68 90 TRP B C 1
ATOM 1487 O O . TRP B 1 114 ? -7.758 -0.424 -18.374 1.00 14.90 90 TRP B O 1
ATOM 1498 N N . TRP B 1 115 ? -6.196 1.126 -17.827 1.00 13.83 91 TRP B N 1
ATOM 1499 C CA . TRP B 1 115 ? -5.045 0.263 -18.146 1.00 13.71 91 TRP B CA 1
ATOM 1500 C C . TRP B 1 115 ? -4.559 -0.325 -16.816 1.00 14.58 91 TRP B C 1
ATOM 1501 O O . TRP B 1 115 ? -4.228 0.429 -15.893 1.00 14.19 91 TRP B O 1
ATOM 1512 N N . ILE B 1 116 ? -4.494 -1.637 -16.736 1.00 13.50 92 ILE B N 1
ATOM 1513 C CA . ILE B 1 116 ? -4.131 -2.316 -15.500 1.00 13.96 92 ILE B CA 1
ATOM 1514 C C . ILE B 1 116 ? -2.808 -3.043 -15.704 1.00 15.40 92 ILE B C 1
ATOM 1515 O O . ILE B 1 116 ? -2.636 -3.798 -16.688 1.00 15.49 92 ILE B O 1
ATOM 1520 N N . ILE B 1 117 ? -1.864 -2.789 -14.790 1.00 14.76 93 ILE B N 1
ATOM 1521 C CA . ILE B 1 117 ? -0.554 -3.451 -14.801 1.00 15.63 93 ILE B CA 1
ATOM 1522 C C . ILE B 1 117 ? -0.367 -4.139 -13.448 1.00 16.83 93 ILE B C 1
ATOM 1523 O O . ILE B 1 117 ? -0.416 -3.514 -12.382 1.00 15.81 93 ILE B O 1
ATOM 1528 N N . HIS B 1 118 ? -0.155 -5.449 -13.473 1.00 15.58 94 HIS B N 1
ATOM 1529 C CA . HIS B 1 118 ? 0.138 -6.166 -12.269 1.00 17.09 94 HIS B CA 1
ATOM 1530 C C . HIS B 1 118 ? 1.662 -6.434 -12.265 1.00 17.39 94 HIS B C 1
ATOM 1531 O O . HIS B 1 118 ? 2.228 -6.780 -13.312 1.00 17.44 94 HIS B O 1
ATOM 1538 N N . ARG B 1 119 ? 2.288 -6.148 -11.129 1.00 17.34 95 ARG B N 1
ATOM 1539 C CA . ARG B 1 119 ? 3.715 -6.391 -10.943 1.00 16.29 95 ARG B CA 1
ATOM 1540 C C . ARG B 1 119 ? 3.947 -7.280 -9.736 1.00 18.85 95 ARG B C 1
ATOM 1541 O O . ARG B 1 119 ? 3.178 -7.263 -8.754 1.00 19.14 95 ARG B O 1
ATOM 1549 N N . ASN B 1 120 ? 5.032 -8.025 -9.772 1.00 18.12 96 ASN B N 1
ATOM 1550 C CA . ASN B 1 120 ? 5.400 -8.781 -8.607 1.00 19.09 96 ASN B CA 1
ATOM 1551 C C . ASN B 1 120 ? 6.044 -7.873 -7.547 1.00 18.48 96 ASN B C 1
ATOM 1552 O O . ASN B 1 120 ? 6.168 -6.660 -7.747 1.00 16.39 96 ASN B O 1
ATOM 1557 N N . ALA B 1 121 ? 6.489 -8.444 -6.439 1.00 19.85 97 ALA B N 1
ATOM 1558 C CA . ALA B 1 121 ? 7.008 -7.640 -5.330 1.00 20.14 97 ALA B CA 1
ATOM 1559 C C . ALA B 1 121 ? 8.341 -6.981 -5.635 1.00 20.29 97 ALA B C 1
ATOM 1560 O O . ALA B 1 121 ? 8.784 -6.152 -4.828 1.00 21.90 97 ALA B O 1
ATOM 1562 N N A GLN B 1 122 ? 8.971 -7.375 -6.734 0.50 19.60 98 GLN B N 1
ATOM 1563 N N B GLN B 1 122 ? 8.951 -7.350 -6.747 0.50 19.38 98 GLN B N 1
ATOM 1564 C CA A GLN B 1 122 ? 10.245 -6.789 -7.186 0.50 20.59 98 GLN B CA 1
ATOM 1565 C CA B GLN B 1 122 ? 10.230 -6.780 -7.188 0.50 20.19 98 GLN B CA 1
ATOM 1566 C C A GLN B 1 122 ? 10.053 -5.727 -8.271 0.50 18.82 98 GLN B C 1
ATOM 1567 C C B GLN B 1 122 ? 10.062 -5.817 -8.369 0.50 18.83 98 GLN B C 1
ATOM 1568 O O A GLN B 1 122 ? 11.025 -5.094 -8.681 0.50 18.21 98 GLN B O 1
ATOM 1569 O O B GLN B 1 122 ? 11.048 -5.387 -8.976 0.50 19.32 98 GLN B O 1
ATOM 1580 N N . GLY B 1 123 ? 8.816 -5.513 -8.717 1.00 18.14 99 GLY B N 1
ATOM 1581 C CA . GLY B 1 123 ? 8.508 -4.553 -9.748 1.00 16.52 99 GLY B CA 1
ATOM 1582 C C . GLY B 1 123 ? 8.363 -5.055 -11.183 1.00 15.89 99 GLY B C 1
ATOM 1583 O O . GLY B 1 123 ? 8.067 -4.262 -12.086 1.00 17.62 99 GLY B O 1
ATOM 1584 N N . ALA B 1 124 ? 8.530 -6.356 -11.402 1.00 15.91 100 ALA B N 1
ATOM 1585 C CA . ALA B 1 124 ? 8.406 -6.940 -12.716 1.00 17.11 100 ALA B CA 1
ATOM 1586 C C . ALA B 1 124 ? 6.958 -7.103 -13.118 1.00 18.16 100 ALA B C 1
ATOM 1587 O O . ALA B 1 124 ? 6.168 -7.608 -12.356 1.00 18.69 100 ALA B O 1
ATOM 1589 N N . VAL B 1 125 ? 6.657 -6.703 -14.340 1.00 18.82 101 VAL B N 1
ATOM 1590 C CA . VAL B 1 125 ? 5.293 -6.807 -14.850 1.00 17.84 101 VAL B CA 1
ATOM 1591 C C . VAL B 1 125 ? 4.978 -8.278 -15.075 1.00 19.87 101 VAL B C 1
ATOM 1592 O O . VAL B 1 125 ? 5.799 -8.997 -15.743 1.00 21.48 101 VAL B O 1
ATOM 1596 N N . THR B 1 126 ? 3.837 -8.728 -14.563 1.00 21.05 102 THR B N 1
ATOM 1597 C CA . THR B 1 126 ? 3.402 -10.124 -14.728 1.00 22.95 102 THR B CA 1
ATOM 1598 C C . THR B 1 126 ? 2.257 -10.228 -15.741 1.00 25.12 102 THR B C 1
ATOM 1599 O O . THR B 1 126 ? 2.222 -11.148 -16.544 1.00 28.82 102 THR B O 1
ATOM 1603 N N . THR B 1 127 ? 1.300 -9.324 -15.668 1.00 23.88 103 THR B N 1
ATOM 1604 C CA . THR B 1 127 ? 0.178 -9.334 -16.597 1.00 24.19 103 THR B CA 1
ATOM 1605 C C . THR B 1 127 ? -0.328 -7.909 -16.800 1.00 23.17 103 THR B C 1
ATOM 1606 O O . THR B 1 127 ? -0.070 -7.037 -15.973 1.00 20.68 103 THR B O 1
ATOM 1610 N N . GLN B 1 128 ? -0.958 -7.655 -17.952 1.00 20.32 104 GLN B N 1
ATOM 1611 C CA . GLN B 1 128 ? -1.575 -6.361 -18.228 1.00 18.15 104 GLN B CA 1
ATOM 1612 C C . GLN B 1 128 ? -2.967 -6.602 -18.793 1.00 19.31 104 GLN B C 1
ATOM 1613 O O . GLN B 1 128 ? -3.167 -7.565 -19.539 1.00 20.41 104 GLN B O 1
ATOM 1619 N N . PHE B 1 129 ? -3.914 -5.725 -18.454 1.00 15.85 105 PHE B N 1
ATOM 1620 C CA . PHE B 1 129 ? -5.291 -5.845 -18.917 1.00 18.45 105 PHE B CA 1
ATOM 1621 C C . PHE B 1 129 ? -5.841 -4.481 -19.213 1.00 16.52 105 PHE B C 1
ATOM 1622 O O . PHE B 1 129 ? -5.287 -3.483 -18.731 1.00 16.39 105 PHE B O 1
ATOM 1630 N N . ILE B 1 130 ? -6.947 -4.437 -19.970 1.00 14.65 106 ILE B N 1
ATOM 1631 C CA . ILE B 1 130 ? -7.712 -3.224 -20.114 1.00 15.19 106 ILE B CA 1
ATOM 1632 C C . ILE B 1 130 ? -9.071 -3.548 -19.471 1.00 16.81 106 ILE B C 1
ATOM 1633 O O . ILE B 1 130 ? -9.657 -4.640 -19.677 1.00 19.69 106 ILE B O 1
ATOM 1638 N N . GLU B 1 131 ? -9.538 -2.692 -18.581 1.00 14.87 107 GLU B N 1
ATOM 1639 C CA . GLU B 1 131 ? -10.838 -2.867 -17.957 1.00 14.24 107 GLU B CA 1
ATOM 1640 C C . GLU B 1 131 ? -11.701 -1.699 -18.419 1.00 15.99 107 GLU B C 1
ATOM 1641 O O . GLU B 1 131 ? -11.246 -0.552 -18.358 1.00 15.87 107 GLU B O 1
ATOM 1647 N N . VAL B 1 132 ? -12.922 -1.999 -18.865 1.00 12.42 108 VAL B N 1
ATOM 1648 C CA . VAL B 1 132 ? -13.916 -0.998 -19.265 1.00 12.97 108 VAL B CA 1
ATOM 1649 C C . VAL B 1 132 ? -14.921 -1.038 -18.134 1.00 13.37 108 VAL B C 1
ATOM 1650 O O . VAL B 1 132 ? -15.628 -2.036 -17.975 1.00 15.01 108 VAL B O 1
ATOM 1654 N N . ALA B 1 133 ? -15.020 0.068 -17.401 1.00 10.69 109 ALA B N 1
ATOM 1655 C CA . ALA B 1 133 ? -15.837 0.151 -16.202 1.00 12.27 109 ALA B CA 1
ATOM 1656 C C . ALA B 1 133 ? -15.939 1.557 -15.718 1.00 12.62 109 ALA B C 1
ATOM 1657 O O . ALA B 1 133 ? -15.070 2.381 -16.001 1.00 13.19 109 ALA B O 1
ATOM 1659 N N . PHE B 1 134 ? -16.975 1.842 -14.926 1.00 12.09 110 PHE B N 1
ATOM 1660 C CA . PHE B 1 134 ? -17.073 3.151 -14.288 1.00 12.99 110 PHE B CA 1
ATOM 1661 C C . PHE B 1 134 ? -15.930 3.279 -13.236 1.00 15.81 110 PHE B C 1
ATOM 1662 O O . PHE B 1 134 ? -15.435 4.361 -12.985 1.00 16.35 110 PHE B O 1
ATOM 1670 N N . VAL B 1 135 ? -15.585 2.157 -12.609 1.00 15.45 111 VAL B N 1
ATOM 1671 C CA . VAL B 1 135 ? -14.438 2.047 -11.703 1.00 17.11 111 VAL B CA 1
ATOM 1672 C C . VAL B 1 135 ? -14.079 0.548 -11.713 1.00 14.61 111 VAL B C 1
ATOM 1673 O O . VAL B 1 135 ? -14.990 -0.298 -11.737 1.00 15.92 111 VAL B O 1
ATOM 1677 N N . PRO B 1 136 ? -12.790 0.217 -11.717 1.00 17.29 112 PRO B N 1
ATOM 1678 C CA . PRO B 1 136 ? -12.438 -1.173 -11.735 1.00 19.19 112 PRO B CA 1
ATOM 1679 C C . PRO B 1 136 ? -12.975 -1.878 -10.512 1.00 17.23 112 PRO B C 1
ATOM 1680 O O . PRO B 1 136 ? -12.949 -1.335 -9.408 1.00 16.00 112 PRO B O 1
ATOM 1684 N N . GLU B 1 137 ? -13.475 -3.073 -10.725 1.00 20.59 113 GLU B N 1
ATOM 1685 C CA . GLU B 1 137 ? -14.147 -3.806 -9.672 1.00 23.40 113 GLU B CA 1
ATOM 1686 C C . GLU B 1 137 ? -13.228 -3.996 -8.466 1.00 21.54 113 GLU B C 1
ATOM 1687 O O . GLU B 1 137 ? -13.741 -3.935 -7.319 1.00 23.56 113 GLU B O 1
ATOM 1693 N N . LEU B 1 138 ? -11.944 -4.207 -8.732 1.00 22.83 114 LEU B N 1
ATOM 1694 C CA . LEU B 1 138 ? -10.929 -4.439 -7.683 1.00 25.92 114 LEU B CA 1
ATOM 1695 C C . LEU B 1 138 ? -10.786 -3.308 -6.682 1.00 24.41 114 LEU B C 1
ATOM 1696 O O . LEU B 1 138 ? -10.237 -3.502 -5.581 1.00 27.84 114 LEU B O 1
ATOM 1701 N N . VAL B 1 139 ? -11.207 -2.120 -7.056 1.00 21.61 115 VAL B N 1
ATOM 1702 C CA . VAL B 1 139 ? -11.108 -0.959 -6.186 1.00 22.31 115 VAL B CA 1
ATOM 1703 C C . VAL B 1 139 ? -12.152 -1.011 -5.075 1.00 22.38 115 VAL B C 1
ATOM 1704 O O . VAL B 1 139 ? -11.943 -0.482 -3.968 1.00 22.45 115 VAL B O 1
ATOM 1708 N N . LYS B 1 140 ? -13.282 -1.622 -5.360 1.00 19.90 116 LYS B N 1
ATOM 1709 C CA . LYS B 1 140 ? -14.400 -1.630 -4.427 1.00 20.68 116 LYS B CA 1
ATOM 1710 C C . LYS B 1 140 ? -14.202 -2.481 -3.191 1.00 19.45 116 LYS B C 1
ATOM 1711 O O . LYS B 1 140 ? -13.703 -3.626 -3.275 1.00 21.62 116 LYS B O 1
ATOM 1717 N N . SER B 1 141 ? -14.649 -1.972 -2.047 1.00 18.39 117 SER B N 1
ATOM 1718 C CA . SER B 1 141 ? -14.564 -2.770 -0.856 1.00 18.88 117 SER B CA 1
ATOM 1719 C C . SER B 1 141 ? -15.717 -3.756 -0.875 1.00 19.49 117 SER B C 1
ATOM 1720 O O . SER B 1 141 ? -16.869 -3.353 -0.930 1.00 20.98 117 SER B O 1
ATOM 1723 N N . PRO B 1 142 ? -15.411 -5.046 -0.784 1.00 20.34 118 PRO B N 1
ATOM 1724 C CA . PRO B 1 142 ? -16.499 -6.027 -0.770 1.00 21.04 118 PRO B CA 1
ATOM 1725 C C . PRO B 1 142 ? -17.357 -5.992 0.518 1.00 21.49 118 PRO B C 1
ATOM 1726 O O . PRO B 1 142 ? -16.844 -5.745 1.599 1.00 17.14 118 PRO B O 1
ATOM 1730 N N A ARG B 1 143 ? -18.657 -6.251 0.390 0.50 21.70 119 ARG B N 1
ATOM 1731 N N B ARG B 1 143 ? -18.645 -6.315 0.422 0.50 22.43 119 ARG B N 1
ATOM 1732 C CA A ARG B 1 143 ? -19.535 -6.250 1.581 0.50 21.55 119 ARG B CA 1
ATOM 1733 C CA B ARG B 1 143 ? -19.510 -6.292 1.628 0.50 22.12 119 ARG B CA 1
ATOM 1734 C C A ARG B 1 143 ? -19.086 -7.088 2.791 0.50 21.38 119 ARG B C 1
ATOM 1735 C C B ARG B 1 143 ? -19.041 -7.087 2.819 0.50 21.97 119 ARG B C 1
ATOM 1736 O O A ARG B 1 143 ? -19.205 -6.630 3.932 0.50 21.02 119 ARG B O 1
ATOM 1737 O O B ARG B 1 143 ? -19.146 -6.634 3.964 0.50 21.18 119 ARG B O 1
ATOM 1752 N N . ALA B 1 144 ? -18.619 -8.329 2.596 1.00 22.01 120 ALA B N 1
ATOM 1753 C CA . ALA B 1 144 ? -18.185 -9.139 3.684 1.00 22.83 120 ALA B CA 1
ATOM 1754 C C . ALA B 1 144 ? -16.987 -8.526 4.413 1.00 20.36 120 ALA B C 1
ATOM 1755 O O . ALA B 1 144 ? -16.824 -8.678 5.633 1.00 20.33 120 ALA B O 1
ATOM 1757 N N . ASP B 1 145 ? -16.138 -7.851 3.643 1.00 21.56 121 ASP B N 1
ATOM 1758 C CA . ASP B 1 145 ? -14.965 -7.190 4.211 1.00 18.73 121 ASP B CA 1
ATOM 1759 C C . ASP B 1 145 ? -15.366 -5.970 5.023 1.00 17.54 121 ASP B C 1
ATOM 1760 O O . ASP B 1 145 ? -14.788 -5.684 6.053 1.00 17.44 121 ASP B O 1
ATOM 1765 N N . VAL B 1 146 ? -16.365 -5.231 4.527 1.00 15.71 122 VAL B N 1
ATOM 1766 C CA . VAL B 1 146 ? -16.888 -4.064 5.246 1.00 15.37 122 VAL B CA 1
ATOM 1767 C C . VAL B 1 146 ? -17.556 -4.527 6.567 1.00 13.85 122 VAL B C 1
ATOM 1768 O O . VAL B 1 146 ? -17.390 -3.937 7.641 1.00 15.30 122 VAL B O 1
ATOM 1772 N N . ALA B 1 147 ? -18.294 -5.649 6.552 1.00 15.46 123 ALA B N 1
ATOM 1773 C CA . ALA B 1 147 ? -18.848 -6.116 7.806 1.00 17.56 123 ALA B CA 1
ATOM 1774 C C . ALA B 1 147 ? -17.767 -6.509 8.804 1.00 16.27 123 ALA B C 1
ATOM 1775 O O . ALA B 1 147 ? -17.868 -6.283 10.017 1.00 17.43 123 ALA B O 1
ATOM 1777 N N . ALA B 1 148 ? -16.714 -7.162 8.296 1.00 17.16 124 ALA B N 1
ATOM 1778 C CA . ALA B 1 148 ? -15.617 -7.590 9.130 1.00 18.54 124 ALA B CA 1
ATOM 1779 C C . ALA B 1 148 ? -14.813 -6.389 9.634 1.00 15.63 124 ALA B C 1
ATOM 1780 O O . ALA B 1 148 ? -14.283 -6.421 10.732 1.00 16.48 124 ALA B O 1
ATOM 1782 N N . ALA B 1 149 ? -14.747 -5.342 8.820 1.00 15.25 125 ALA B N 1
ATOM 1783 C CA . ALA B 1 149 ? -14.127 -4.090 9.231 1.00 15.14 125 ALA B CA 1
ATOM 1784 C C . ALA B 1 149 ? -14.849 -3.512 10.436 1.00 14.80 125 ALA B C 1
ATOM 1785 O O . ALA B 1 149 ? -14.201 -3.100 11.387 1.00 16.19 125 ALA B O 1
ATOM 1787 N N A ARG B 1 150 ? -16.182 -3.493 10.388 0.50 14.50 126 ARG B N 1
ATOM 1788 N N B ARG B 1 150 ? -16.196 -3.444 10.432 0.50 15.51 126 ARG B N 1
ATOM 1789 C CA A ARG B 1 150 ? -16.935 -2.952 11.493 0.50 14.41 126 ARG B CA 1
ATOM 1790 C CA B ARG B 1 150 ? -16.896 -2.901 11.624 0.50 16.28 126 ARG B CA 1
ATOM 1791 C C A ARG B 1 150 ? -16.642 -3.766 12.778 0.50 14.84 126 ARG B C 1
ATOM 1792 C C B ARG B 1 150 ? -16.648 -3.780 12.853 0.50 15.84 126 ARG B C 1
ATOM 1793 O O A ARG B 1 150 ? -16.390 -3.201 13.838 0.50 15.46 126 ARG B O 1
ATOM 1794 O O B ARG B 1 150 ? -16.496 -3.289 13.973 0.50 15.83 126 ARG B O 1
ATOM 1809 N N . ALA B 1 151 ? -16.628 -5.095 12.663 1.00 16.16 127 ALA B N 1
ATOM 1810 C CA . ALA B 1 151 ? -16.349 -5.965 13.790 1.00 16.48 127 ALA B CA 1
ATOM 1811 C C . ALA B 1 151 ? -14.942 -5.709 14.380 1.00 16.13 127 ALA B C 1
ATOM 1812 O O . ALA B 1 151 ? -14.711 -5.743 15.582 1.00 18.37 127 ALA B O 1
ATOM 1814 N N . ALA B 1 152 ? -13.982 -5.524 13.491 1.00 16.60 128 ALA B N 1
ATOM 1815 C CA . ALA B 1 152 ? -12.632 -5.256 13.908 1.00 17.86 128 ALA B CA 1
ATOM 1816 C C . ALA B 1 152 ? -12.558 -3.924 14.696 1.00 19.50 128 ALA B C 1
ATOM 1817 O O . ALA B 1 152 ? -11.870 -3.777 15.695 1.00 21.19 128 ALA B O 1
ATOM 1819 N N . LEU B 1 153 ? -13.276 -2.921 14.196 1.00 18.01 129 LEU B N 1
ATOM 1820 C CA . LEU B 1 153 ? -13.301 -1.618 14.823 1.00 17.22 129 LEU B CA 1
ATOM 1821 C C . LEU B 1 153 ? -13.958 -1.634 16.203 1.00 18.37 129 LEU B C 1
ATOM 1822 O O . LEU B 1 153 ? -13.498 -1.022 17.146 1.00 20.59 129 LEU B O 1
ATOM 1827 N N . VAL B 1 154 ? -15.041 -2.404 16.318 1.00 19.25 130 VAL B N 1
ATOM 1828 C CA . VAL B 1 154 ? -15.729 -2.531 17.562 1.00 21.09 130 VAL B CA 1
ATOM 1829 C C . VAL B 1 154 ? -14.802 -3.182 18.566 1.00 23.04 130 VAL B C 1
ATOM 1830 O O . VAL B 1 154 ? -14.698 -2.768 19.737 1.00 24.63 130 VAL B O 1
ATOM 1834 N N . LEU B 1 155 ? -14.042 -4.180 18.122 1.00 23.99 131 LEU B N 1
ATOM 1835 C CA . LEU B 1 155 ? -13.124 -4.870 19.007 1.00 26.32 131 LEU B CA 1
ATOM 1836 C C . LEU B 1 155 ? -11.985 -3.958 19.404 1.00 26.41 131 LEU B C 1
ATOM 1837 O O . LEU B 1 155 ? -11.555 -3.965 20.544 1.00 30.44 131 LEU B O 1
ATOM 1842 N N . ARG B 1 156 ? -11.496 -3.167 18.442 1.00 26.92 132 ARG B N 1
ATOM 1843 C CA . ARG B 1 156 ? -10.409 -2.240 18.670 1.00 28.57 132 ARG B CA 1
ATOM 1844 C C . ARG B 1 156 ? -10.813 -1.172 19.685 1.00 30.57 132 ARG B C 1
ATOM 1845 O O . ARG B 1 156 ? -10.031 -0.850 20.591 1.00 32.94 132 ARG B O 1
ATOM 1853 N N . MET B 1 157 ? -12.044 -0.671 19.583 1.00 30.59 133 MET B N 1
ATOM 1854 C CA . MET B 1 157 ? -12.583 0.323 20.515 1.00 32.44 133 MET B CA 1
ATOM 1855 C C . MET B 1 157 ? -12.525 -0.183 21.963 1.00 34.58 133 MET B C 1
ATOM 1856 O O . MET B 1 157 ? -12.368 0.611 22.887 1.00 36.56 133 MET B O 1
ATOM 1861 N N . ALA B 1 158 ? -12.661 -1.491 22.168 1.00 36.21 134 ALA B N 1
ATOM 1862 C CA . ALA B 1 158 ? -12.582 -2.057 23.529 1.00 37.82 134 ALA B CA 1
ATOM 1863 C C . ALA B 1 158 ? -11.142 -2.083 24.125 1.00 39.92 134 ALA B C 1
ATOM 1864 O O . ALA B 1 158 ? -10.971 -2.370 25.302 1.00 39.31 134 ALA B O 1
ATOM 1866 N N . ASP B 1 159 ? -10.112 -1.771 23.326 1.00 42.12 135 ASP B N 1
ATOM 1867 C CA . ASP B 1 159 ? -8.714 -1.750 23.810 1.00 43.86 135 ASP B CA 1
ATOM 1868 C C . ASP B 1 159 ? -8.127 -0.331 23.859 1.00 46.36 135 ASP B C 1
ATOM 1869 O O . ASP B 1 159 ? -6.934 -0.164 24.126 1.00 46.72 135 ASP B O 1
ATOM 1872 N N . LEU B 1 160 ? -8.940 0.686 23.558 1.00 48.25 136 LEU B N 1
ATOM 1873 C CA . LEU B 1 160 ? -8.459 2.076 23.587 1.00 50.03 136 LEU B CA 1
ATOM 1874 C C . LEU B 1 160 ? -9.006 2.788 24.833 1.00 52.58 136 LEU B C 1
ATOM 1875 O O . LEU B 1 160 ? -10.170 2.623 25.242 1.00 54.38 136 LEU B O 1
#

B-factor: mean 25.36, std 11.31, range [10.04, 72.01]

InterPro domains:
  IPR006894 HupH hydrogenase expression protein, C-terminal [PF04809] (21-129)
  IPR038527 HupH, C-terminal domain superfamily [G3DSA:3.30.1370.140] (17-116)

CATH classification: 3.30.1370.140 (+1 more: 1.20.5.2620)

Solvent-accessible surface area: 11838 Å² total; per-residue (Å²): 121,172,56,52,87,2,77,88,10,0,156,57,0,6,80,37,0,78,70,2,31,122,71,44,100,61,21,79,6,71,2,66,78,64,117,26,40,103,11,3,35,124,52,0,84,81,31,0,26,69,23,122,5,37,2,44,32,123,122,27,31,6,51,0,29,12,3,59,22,40,0,0,0,3,1,24,41,109,52,92,157,31,55,66,83,43,29,32,0,13,0,4,44,13,0,119,92,2,77,7,78,135,77,66,0,47,62,3,68,54,44,1,68,129,84,15,92,108,94,105,146,56,5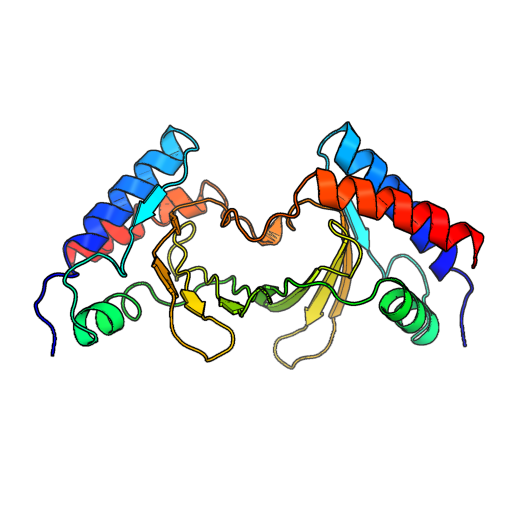4,40,5,43,80,7,0,131,78,0,6,92,24,0,73,58,1,17,120,87,45,103,46,27,75,22,58,7,87,82,74,112,30,39,64,12,1,35,111,53,0,81,80,34,1,28,65,38,116,13,50,1,42,20,89,93,47,39,12,33,0,32,15,3,56,10,40,0,0,0,4,5,15,46,75,57,84,155,43,52,75,82,53,42,42,1,8,0,1,50,7,0,130,91,1,96,6,76,118,82,67,0,50,61,3,86,61,46,1,72,134,102,61,88,91,97

Secondary structure (DSSP, 8-state):
---STTTHHHHHHHHHHHHHHHH---EEE-GGGS---HHHHHHHHHHH---SEEEEE---EEEEEE-SSTTEEEEEEE-TTS-EEEEEEEESSS-GGGSPPHHHHHHHHHHHHHHHTT-/---STHHHHHHHHHHHHHHHHHH---EEEEGGGS---HHHHHHHHHHH---SEEEEEE--EEEEEE-SSTTEEEEEEE-TTS-EEEEEEEESSS-GGGSPPHHHHHHHHHHHHHHHTT-